Protein AF-T2M494-F1 (afdb_monomer)

pLDDT: mean 79.61, std 21.04, range [31.31, 98.69]

InterPro domains:
  IPR012942 SRR1-like domain [PF07985] (80-210)
  IPR040044 SRR1-like protein [PTHR28626] (17-210)

Structure (mmCIF, N/CA/C/O backbone):
data_AF-T2M494-F1
#
_entry.id   AF-T2M494-F1
#
loop_
_atom_site.group_PDB
_atom_site.id
_atom_site.type_symbol
_atom_site.label_atom_id
_atom_site.label_alt_id
_atom_site.label_comp_id
_atom_site.label_asym_id
_atom_site.label_entity_id
_atom_site.label_seq_id
_atom_site.pdbx_PDB_ins_code
_atom_site.Cartn_x
_atom_site.Cartn_y
_atom_site.Cartn_z
_atom_site.occupancy
_atom_site.B_iso_or_equiv
_atom_site.auth_seq_id
_atom_site.auth_comp_id
_atom_site.auth_asym_id
_atom_site.auth_atom_id
_atom_site.pdbx_PDB_model_num
ATOM 1 N N . MET A 1 1 ? -36.729 -24.192 9.687 1.00 39.56 1 MET A N 1
ATOM 2 C CA . MET A 1 1 ? -35.848 -25.247 9.141 1.00 39.56 1 MET A CA 1
ATOM 3 C C . MET A 1 1 ? -35.178 -24.612 7.960 1.00 39.56 1 MET A C 1
ATOM 5 O O . MET A 1 1 ? -35.771 -24.460 6.900 1.00 39.56 1 MET A O 1
ATOM 9 N N . ASP A 1 2 ? -34.019 -24.063 8.254 1.00 43.56 2 ASP A N 1
ATOM 10 C CA . ASP A 1 2 ? -33.481 -22.917 7.551 1.00 43.56 2 ASP A CA 1
ATOM 11 C C . ASP A 1 2 ? -32.645 -23.512 6.427 1.00 43.56 2 ASP A C 1
ATOM 13 O O . ASP A 1 2 ? -31.789 -24.350 6.701 1.00 43.56 2 ASP A O 1
ATOM 17 N N . GLY A 1 3 ? -32.983 -23.184 5.177 1.00 48.97 3 GLY A N 1
ATOM 18 C CA . GLY A 1 3 ? -32.559 -23.866 3.943 1.00 48.97 3 GLY A CA 1
ATOM 19 C C . GLY A 1 3 ? -31.059 -23.834 3.620 1.00 48.97 3 GLY A C 1
ATOM 20 O O . GLY A 1 3 ? -30.672 -23.884 2.457 1.00 48.97 3 GLY A O 1
ATOM 21 N N . PHE A 1 4 ? -30.201 -23.753 4.629 1.00 39.56 4 PHE A N 1
ATOM 22 C CA . PHE A 1 4 ? -28.763 -23.864 4.516 1.00 39.56 4 PHE A CA 1
ATOM 23 C C . PHE A 1 4 ? -28.363 -25.320 4.288 1.00 39.56 4 PHE A C 1
ATOM 25 O O . PHE A 1 4 ? -28.535 -26.194 5.140 1.00 39.56 4 PHE A O 1
ATOM 32 N N . THR A 1 5 ? -27.777 -25.572 3.121 1.00 50.59 5 THR A N 1
ATOM 33 C CA . THR A 1 5 ? -27.158 -26.858 2.803 1.00 50.59 5 THR A CA 1
ATOM 34 C C . THR A 1 5 ? -25.702 -26.837 3.254 1.00 50.59 5 THR A C 1
ATOM 36 O O . THR A 1 5 ? -24.908 -26.011 2.808 1.00 50.59 5 THR A O 1
ATOM 39 N N . LEU A 1 6 ? -25.333 -27.764 4.136 1.00 44.03 6 LEU A N 1
ATOM 40 C CA . LEU A 1 6 ? -23.960 -27.923 4.606 1.00 44.03 6 LEU A CA 1
ATOM 41 C C . LEU A 1 6 ? -23.099 -28.499 3.468 1.00 44.03 6 LEU A C 1
ATOM 43 O O . LEU A 1 6 ? -23.220 -29.674 3.110 1.00 44.03 6 LEU A O 1
ATOM 47 N N . VAL A 1 7 ? -22.244 -27.673 2.863 1.00 43.03 7 VAL A N 1
ATOM 48 C CA . VAL A 1 7 ? -21.413 -28.095 1.728 1.00 43.03 7 VAL A CA 1
ATOM 49 C C . VAL A 1 7 ? -20.257 -28.960 2.239 1.00 43.03 7 VAL A C 1
ATOM 51 O O . VAL A 1 7 ? -19.349 -28.483 2.919 1.00 43.03 7 VAL A O 1
ATOM 54 N N . LYS A 1 8 ? -20.276 -30.262 1.922 1.00 36.75 8 LYS A N 1
ATOM 55 C CA . LYS A 1 8 ? -19.171 -31.179 2.237 1.00 36.75 8 LYS A CA 1
ATOM 56 C C . LYS A 1 8 ? -17.920 -30.767 1.459 1.00 36.75 8 LYS A C 1
ATOM 58 O O . LYS A 1 8 ? -17.871 -30.879 0.235 1.00 36.75 8 LYS A O 1
ATOM 63 N N . TYR A 1 9 ? -16.888 -30.341 2.183 1.00 44.31 9 TYR A N 1
ATOM 64 C CA . TYR A 1 9 ? -15.578 -30.028 1.623 1.00 44.31 9 TYR A CA 1
ATOM 65 C C . TYR A 1 9 ? -14.957 -31.287 0.999 1.00 44.31 9 TYR A C 1
ATOM 67 O O . TYR A 1 9 ? -14.559 -32.220 1.702 1.00 44.31 9 TYR A O 1
ATOM 75 N N . LYS A 1 10 ? -14.845 -31.334 -0.332 1.00 38.03 10 LYS A N 1
ATOM 76 C CA . LYS A 1 10 ? -13.972 -32.307 -0.998 1.00 38.03 10 LYS A CA 1
ATOM 77 C C . LYS A 1 10 ? -12.529 -31.887 -0.723 1.00 38.03 10 LYS A C 1
ATOM 79 O O . LYS A 1 10 ? -12.058 -30.902 -1.284 1.00 38.03 10 LYS A O 1
ATOM 84 N N . LYS A 1 11 ? -11.816 -32.647 0.118 1.00 38.78 11 LYS A N 1
ATOM 85 C CA . LYS A 1 11 ? -10.350 -32.573 0.231 1.00 38.78 11 LYS A CA 1
ATOM 86 C C . LYS A 1 11 ? -9.751 -32.850 -1.150 1.00 38.78 11 LYS A C 1
ATOM 88 O O . LYS A 1 11 ? -9.554 -34.000 -1.532 1.00 38.78 11 LYS A O 1
ATOM 93 N N . HIS A 1 12 ? -9.444 -31.800 -1.902 1.00 41.09 12 HIS A N 1
ATOM 94 C CA . HIS A 1 12 ? -8.532 -31.914 -3.027 1.00 41.09 12 HIS A CA 1
ATOM 95 C C . HIS A 1 12 ? -7.112 -32.017 -2.469 1.00 41.09 12 HIS A C 1
ATOM 97 O O . HIS A 1 12 ? -6.405 -31.029 -2.297 1.00 41.09 12 HIS A O 1
ATOM 103 N N . SER A 1 13 ? -6.689 -33.247 -2.179 1.00 46.72 13 SER A N 1
ATOM 104 C CA . SER A 1 13 ? -5.285 -33.585 -1.970 1.00 46.72 13 SER A CA 1
ATOM 105 C C . SER A 1 13 ? -4.547 -33.528 -3.308 1.00 46.72 13 SER A C 1
ATOM 107 O O . SER A 1 13 ? -4.299 -34.547 -3.947 1.00 46.72 13 SER A O 1
ATOM 109 N N . LYS A 1 14 ? -4.207 -32.320 -3.745 1.00 38.88 14 LYS A N 1
ATOM 110 C CA . LYS A 1 14 ? -3.009 -32.068 -4.543 1.00 38.88 14 LYS A CA 1
ATOM 111 C C . LYS A 1 14 ? -2.463 -30.737 -4.055 1.00 38.88 14 LYS A C 1
ATOM 113 O O . LYS A 1 14 ? -2.965 -29.693 -4.462 1.00 38.88 14 LYS A O 1
ATOM 118 N N . LEU A 1 15 ? -1.446 -30.776 -3.186 1.00 39.31 15 LEU A N 1
ATOM 119 C CA . LEU A 1 15 ? -0.514 -29.657 -3.103 1.00 39.31 15 LEU A CA 1
ATOM 120 C C . LEU A 1 15 ? -0.049 -29.423 -4.540 1.00 39.31 15 LEU A C 1
ATOM 122 O O . LEU A 1 15 ? 0.711 -30.223 -5.090 1.00 39.31 15 LEU A O 1
ATOM 126 N N . LYS A 1 16 ? -0.548 -28.363 -5.179 1.00 36.28 16 LYS A N 1
ATOM 127 C CA . LYS A 1 16 ? 0.159 -27.792 -6.314 1.00 36.28 16 LYS A CA 1
ATOM 128 C C . LYS A 1 16 ? 1.473 -27.321 -5.723 1.00 36.28 16 LYS A C 1
ATOM 130 O O . LYS A 1 16 ? 1.516 -26.313 -5.027 1.00 36.28 16 LYS A O 1
ATOM 135 N N . ARG A 1 17 ? 2.506 -28.135 -5.933 1.00 36.47 17 ARG A N 1
ATOM 136 C CA . ARG A 1 17 ? 3.904 -27.754 -5.788 1.00 36.47 17 ARG A CA 1
ATOM 137 C C . ARG A 1 17 ? 4.006 -26.372 -6.429 1.00 36.47 17 ARG A C 1
ATOM 139 O O . ARG A 1 17 ? 3.762 -26.244 -7.627 1.00 36.47 17 ARG A O 1
ATOM 146 N N . TYR A 1 18 ? 4.221 -25.349 -5.607 1.00 36.22 18 TYR A N 1
ATOM 147 C CA . TYR A 1 18 ? 4.572 -24.024 -6.088 1.00 36.22 18 TYR A CA 1
ATOM 148 C C . TYR A 1 18 ? 5.756 -24.245 -7.026 1.00 36.22 18 TYR A C 1
ATOM 150 O O . TYR A 1 18 ? 6.754 -24.840 -6.606 1.00 36.22 18 TYR A O 1
ATOM 158 N N . ASN A 1 19 ? 5.588 -23.926 -8.311 1.00 31.31 19 ASN A N 1
ATOM 159 C CA . ASN A 1 19 ? 6.650 -24.132 -9.282 1.00 31.31 19 ASN A CA 1
ATOM 160 C C . ASN A 1 19 ? 7.797 -23.216 -8.869 1.00 31.31 19 ASN A C 1
ATOM 162 O O . ASN A 1 19 ? 7.745 -22.001 -9.027 1.00 31.31 19 ASN A O 1
ATOM 166 N N . LYS A 1 20 ? 8.817 -23.840 -8.286 1.00 36.94 20 LYS A N 1
ATOM 167 C CA . LYS A 1 20 ? 10.105 -23.270 -7.906 1.00 36.94 20 LYS A CA 1
ATOM 168 C C . LYS A 1 20 ? 10.976 -23.115 -9.161 1.00 36.94 20 LYS A C 1
ATOM 170 O O . LYS A 1 20 ? 12.125 -23.528 -9.173 1.00 36.94 20 LYS A O 1
ATOM 175 N N . GLU A 1 21 ? 10.387 -22.579 -10.223 1.00 32.50 21 GLU A N 1
ATOM 176 C CA . GLU A 1 21 ? 11.108 -21.906 -11.298 1.00 32.50 21 GLU A CA 1
ATOM 177 C C . GLU A 1 21 ? 11.065 -20.427 -10.895 1.00 32.50 21 GLU A C 1
ATOM 179 O O . GLU A 1 21 ? 10.176 -19.675 -11.266 1.00 32.50 21 GLU A O 1
ATOM 184 N N . ALA A 1 22 ? 11.792 -20.043 -9.845 1.00 36.62 22 ALA A N 1
ATOM 185 C CA . ALA A 1 22 ? 13.156 -19.563 -10.022 1.00 36.62 22 ALA A CA 1
ATOM 186 C C . ALA A 1 22 ? 13.224 -18.559 -11.184 1.00 36.62 22 ALA A C 1
ATOM 188 O O . ALA A 1 22 ? 13.948 -18.758 -12.154 1.00 36.62 22 ALA A O 1
ATOM 189 N N . HIS A 1 23 ? 12.485 -17.451 -11.064 1.00 40.09 23 HIS A N 1
ATOM 190 C CA . HIS A 1 23 ? 13.018 -16.202 -11.582 1.00 40.09 23 HIS A CA 1
ATOM 191 C C . HIS A 1 23 ? 14.306 -15.927 -10.812 1.00 40.09 23 HIS A C 1
ATOM 193 O O . HIS A 1 23 ? 14.308 -15.492 -9.662 1.00 40.09 23 HIS A O 1
ATOM 199 N N . SER A 1 24 ? 15.407 -16.296 -11.454 1.00 35.53 24 SER A N 1
ATOM 200 C CA . SER A 1 24 ? 16.756 -15.881 -11.130 1.00 35.53 24 SER A CA 1
ATOM 201 C C . SER A 1 24 ? 16.832 -14.354 -11.205 1.00 35.53 24 SER A C 1
ATOM 203 O O . SER A 1 24 ? 17.224 -13.795 -12.223 1.00 35.53 24 SER A O 1
ATOM 205 N N . TYR A 1 25 ? 16.437 -13.682 -10.128 1.00 43.12 25 TYR A N 1
ATOM 206 C CA . TYR A 1 25 ? 16.927 -12.342 -9.795 1.00 43.12 25 TYR A CA 1
ATOM 207 C C . TYR A 1 25 ? 18.091 -12.419 -8.798 1.00 43.12 25 TYR A C 1
ATOM 209 O O . TYR A 1 25 ? 18.461 -11.428 -8.182 1.00 43.12 25 TYR A O 1
ATOM 217 N N . ALA A 1 26 ? 18.703 -13.597 -8.644 1.00 41.09 26 ALA A N 1
ATOM 218 C CA . ALA A 1 26 ? 20.012 -13.689 -8.023 1.00 41.09 26 ALA A CA 1
ATOM 219 C C . ALA A 1 26 ? 21.055 -13.171 -9.025 1.00 41.09 26 ALA A C 1
ATOM 221 O O . ALA A 1 26 ? 21.187 -13.734 -10.113 1.00 41.09 26 ALA A O 1
ATOM 222 N N . ASN A 1 27 ? 21.778 -12.128 -8.604 1.00 40.22 27 ASN A N 1
ATOM 223 C CA . ASN A 1 27 ? 22.987 -11.535 -9.200 1.00 40.22 27 ASN A CA 1
ATOM 224 C C . ASN A 1 27 ? 22.822 -10.235 -10.008 1.00 40.22 27 ASN A C 1
ATOM 226 O O . ASN A 1 27 ? 23.486 -10.061 -11.022 1.00 40.22 27 ASN A O 1
ATOM 230 N N . ASN A 1 28 ? 22.015 -9.286 -9.523 1.00 45.12 28 ASN A N 1
ATOM 231 C CA . ASN A 1 28 ? 22.231 -7.856 -9.817 1.00 45.12 28 ASN A CA 1
ATOM 232 C C . ASN A 1 28 ? 22.201 -6.963 -8.561 1.00 45.12 28 ASN A C 1
ATOM 234 O O . ASN A 1 28 ? 22.227 -5.740 -8.680 1.00 45.12 28 ASN A O 1
ATOM 238 N N . ASP A 1 29 ? 22.177 -7.549 -7.358 1.00 51.66 29 ASP A N 1
ATOM 239 C CA . ASP A 1 29 ? 22.123 -6.781 -6.104 1.00 51.66 29 ASP A CA 1
ATOM 240 C C . ASP A 1 29 ? 23.368 -5.898 -5.901 1.00 51.66 29 ASP A C 1
ATOM 242 O O . ASP A 1 29 ? 23.286 -4.867 -5.239 1.00 51.66 29 ASP A O 1
ATOM 246 N N . ASP A 1 30 ? 24.509 -6.232 -6.512 1.00 53.81 30 ASP A N 1
ATOM 247 C CA . ASP A 1 30 ? 25.760 -5.469 -6.383 1.00 53.81 30 ASP A CA 1
ATOM 248 C C . ASP A 1 30 ? 25.852 -4.222 -7.279 1.00 53.81 30 ASP A C 1
ATOM 250 O O . ASP A 1 30 ? 26.754 -3.412 -7.086 1.00 53.81 30 ASP A O 1
ATOM 254 N N . LEU A 1 31 ? 24.919 -4.022 -8.219 1.00 58.62 31 LEU A N 1
ATOM 255 C CA . LEU A 1 31 ? 24.919 -2.863 -9.129 1.00 58.62 31 LEU A CA 1
ATOM 256 C C . LEU A 1 31 ? 23.847 -1.815 -8.805 1.00 58.62 31 LEU A C 1
ATOM 258 O O . LEU A 1 31 ? 23.825 -0.752 -9.425 1.00 58.62 31 LEU A O 1
ATOM 262 N N . VAL A 1 32 ? 22.949 -2.096 -7.857 1.00 65.81 32 VAL A N 1
ATOM 263 C CA . VAL A 1 32 ? 21.942 -1.123 -7.428 1.00 65.81 32 VAL A CA 1
ATOM 264 C C . VAL A 1 32 ? 22.593 -0.132 -6.472 1.00 65.81 32 VAL A C 1
ATOM 266 O O . VAL A 1 32 ? 22.854 -0.442 -5.308 1.00 65.81 32 VAL A O 1
ATOM 269 N N . ASP A 1 33 ? 22.838 1.070 -6.982 1.00 86.19 33 ASP A N 1
ATOM 270 C CA . ASP A 1 33 ? 23.202 2.225 -6.174 1.00 86.19 33 ASP A CA 1
ATOM 271 C C . ASP A 1 33 ? 21.972 2.672 -5.367 1.00 86.19 33 ASP A C 1
ATOM 273 O O . ASP A 1 33 ? 20.991 3.204 -5.904 1.00 86.19 33 ASP A O 1
ATOM 277 N N . ILE A 1 34 ? 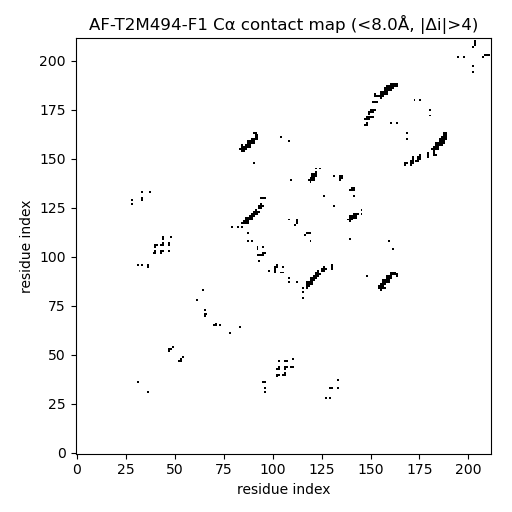21.997 2.370 -4.067 1.00 88.12 34 ILE A N 1
ATOM 278 C CA . ILE A 1 34 ? 20.867 2.621 -3.173 1.00 88.12 34 ILE A CA 1
ATOM 279 C C . ILE A 1 34 ? 20.681 4.115 -2.906 1.00 88.12 34 ILE A C 1
ATOM 281 O O . ILE A 1 34 ? 19.544 4.545 -2.718 1.00 88.12 34 ILE A O 1
ATOM 285 N N . ASP A 1 35 ? 21.753 4.908 -2.975 1.00 91.38 35 ASP A N 1
ATOM 286 C CA . ASP A 1 35 ? 21.691 6.359 -2.815 1.00 91.38 35 ASP A CA 1
ATOM 287 C C . ASP A 1 35 ? 20.995 6.991 -4.022 1.00 91.38 35 ASP A C 1
ATOM 289 O O . ASP A 1 35 ? 20.114 7.841 -3.867 1.00 91.38 35 ASP A O 1
ATOM 293 N N . VAL A 1 36 ? 21.291 6.503 -5.231 1.00 94.19 36 VAL A N 1
ATOM 294 C CA . VAL A 1 36 ? 20.553 6.893 -6.443 1.00 94.19 36 VAL A CA 1
ATOM 295 C C . VAL A 1 36 ? 19.083 6.482 -6.343 1.00 94.19 36 VAL A C 1
ATOM 297 O O . VAL A 1 36 ? 18.201 7.283 -6.659 1.00 94.19 36 VAL A O 1
ATOM 300 N N . CYS A 1 37 ? 18.790 5.261 -5.882 1.00 95.00 37 CYS A N 1
ATOM 301 C CA . CYS A 1 37 ? 17.412 4.796 -5.687 1.00 95.00 37 CYS A CA 1
ATOM 302 C C . CYS A 1 37 ? 16.648 5.695 -4.699 1.00 95.00 37 CYS A C 1
ATOM 304 O O . CYS A 1 37 ? 15.535 6.145 -4.989 1.00 95.00 37 CYS A O 1
ATOM 306 N N . LYS A 1 38 ? 17.277 6.021 -3.565 1.00 97.19 38 LYS A N 1
ATOM 307 C CA . LYS A 1 38 ? 16.746 6.922 -2.541 1.00 97.19 38 LYS A CA 1
ATOM 308 C C . LYS A 1 38 ? 16.474 8.313 -3.098 1.00 97.19 38 LYS A C 1
ATOM 310 O O . LYS A 1 38 ? 15.376 8.834 -2.905 1.00 97.19 38 LYS A O 1
ATOM 315 N N . GLN A 1 39 ? 17.422 8.890 -3.836 1.00 97.62 39 GLN A N 1
ATOM 316 C CA . GLN A 1 39 ? 17.232 10.199 -4.458 1.00 97.62 39 GLN A CA 1
ATOM 317 C C . GLN A 1 39 ? 16.051 10.183 -5.435 1.00 97.62 39 GLN A C 1
ATOM 319 O O . GLN A 1 39 ? 15.190 11.053 -5.371 1.00 97.62 39 GLN A O 1
ATOM 324 N N . GLN A 1 40 ? 15.925 9.144 -6.263 1.00 97.62 40 GLN A N 1
ATOM 325 C CA . GLN A 1 40 ? 14.794 9.015 -7.186 1.00 97.62 40 GLN A CA 1
ATOM 326 C C . GLN A 1 40 ? 13.441 8.885 -6.469 1.00 97.62 40 GLN A C 1
ATOM 328 O O . GLN A 1 40 ? 12.434 9.377 -6.979 1.00 97.62 40 GLN A O 1
ATOM 333 N N . ILE A 1 41 ? 13.386 8.224 -5.307 1.00 98.25 41 ILE A N 1
ATOM 334 C CA . ILE A 1 41 ? 12.177 8.167 -4.464 1.00 98.25 41 ILE A CA 1
ATOM 335 C C . ILE A 1 41 ? 11.824 9.562 -3.936 1.00 98.25 41 ILE A C 1
ATOM 337 O O . ILE A 1 41 ? 10.649 9.941 -3.948 1.00 98.25 41 ILE A O 1
ATOM 341 N N . ILE A 1 42 ? 12.823 10.330 -3.494 1.00 97.81 42 ILE A N 1
ATOM 342 C CA . ILE A 1 42 ? 12.638 11.710 -3.026 1.00 97.81 42 ILE A CA 1
ATOM 343 C C . ILE A 1 42 ? 12.126 12.590 -4.169 1.00 97.81 42 ILE A C 1
ATOM 345 O O . ILE A 1 42 ? 11.140 13.301 -3.988 1.00 97.81 42 ILE A O 1
ATOM 349 N N . ASP A 1 43 ? 12.706 12.483 -5.362 1.00 97.75 43 ASP A N 1
ATOM 350 C CA . ASP A 1 43 ? 12.270 13.247 -6.533 1.00 97.75 43 ASP A CA 1
ATOM 351 C C . ASP A 1 43 ? 10.813 12.917 -6.901 1.00 97.75 43 ASP A C 1
ATOM 353 O O . ASP A 1 43 ? 9.989 13.815 -7.083 1.00 97.75 43 ASP A O 1
ATOM 357 N N . CYS A 1 44 ? 10.454 11.625 -6.919 1.00 98.00 44 CYS A N 1
ATOM 358 C CA . CYS A 1 44 ? 9.074 11.180 -7.146 1.00 98.00 44 CYS A CA 1
ATOM 359 C C . CYS A 1 44 ? 8.112 11.729 -6.082 1.00 98.00 44 CYS A C 1
ATOM 361 O O . CYS A 1 44 ? 6.961 12.040 -6.384 1.00 98.00 44 CYS A O 1
ATOM 363 N N . LYS A 1 45 ? 8.573 11.852 -4.833 1.00 97.81 45 LYS A N 1
ATOM 364 C CA . LYS A 1 45 ? 7.796 12.403 -3.720 1.00 97.81 45 LYS A CA 1
ATOM 365 C C . LYS A 1 45 ? 7.538 13.897 -3.892 1.00 97.81 45 LYS A C 1
ATOM 367 O O . LYS A 1 45 ? 6.402 14.317 -3.694 1.00 97.81 45 LYS A O 1
ATOM 372 N N . VAL A 1 46 ? 8.551 14.666 -4.288 1.00 97.31 46 VAL A N 1
ATOM 373 C CA . VAL A 1 46 ? 8.421 16.105 -4.579 1.00 97.31 46 VAL A CA 1
ATOM 374 C C . VAL A 1 46 ? 7.465 16.338 -5.750 1.00 97.31 46 VAL A C 1
ATOM 376 O O . VAL A 1 46 ? 6.578 17.182 -5.679 1.00 97.31 46 VAL A O 1
ATOM 379 N N . GLU A 1 47 ? 7.577 15.546 -6.816 1.00 96.69 47 GLU A N 1
ATOM 380 C CA . GLU A 1 47 ? 6.656 15.652 -7.951 1.00 96.69 47 GLU A CA 1
ATOM 381 C C . GLU A 1 47 ? 5.203 1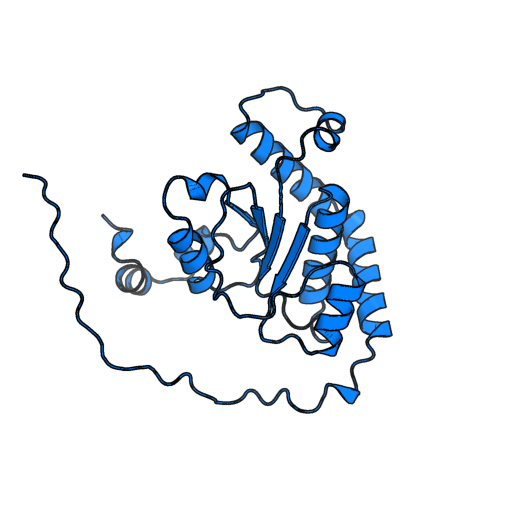5.343 -7.542 1.00 96.69 47 GLU A C 1
ATOM 383 O O . GLU A 1 47 ? 4.265 16.041 -7.937 1.00 96.69 47 GLU A O 1
ATOM 388 N N . LEU A 1 48 ? 4.997 14.316 -6.708 1.00 96.00 48 LEU A N 1
ATOM 389 C CA . LEU A 1 48 ? 3.665 13.951 -6.225 1.00 96.00 48 LEU A CA 1
ATOM 390 C C . LEU A 1 48 ? 3.087 14.951 -5.225 1.00 96.00 48 LEU A C 1
ATOM 392 O O . LEU A 1 48 ? 1.863 15.120 -5.222 1.00 96.00 48 LEU A O 1
ATOM 396 N N . SER A 1 49 ? 3.906 15.598 -4.389 1.00 93.31 49 SER A N 1
ATOM 397 C CA . SER A 1 49 ? 3.416 16.479 -3.320 1.00 93.31 49 SER A CA 1
ATOM 398 C C . SER A 1 49 ? 2.602 17.657 -3.845 1.00 93.31 49 SER A C 1
ATOM 400 O O . SER A 1 49 ? 1.605 18.032 -3.224 1.00 93.31 49 SER A O 1
ATOM 402 N N . ASP A 1 50 ? 2.963 18.175 -5.019 1.00 88.81 50 ASP A N 1
ATOM 403 C CA . ASP A 1 50 ? 2.270 19.304 -5.649 1.00 88.81 50 ASP A CA 1
ATOM 404 C C . ASP A 1 50 ? 1.166 18.879 -6.624 1.00 88.81 50 ASP A C 1
ATOM 406 O O . ASP A 1 50 ? 0.396 19.713 -7.118 1.00 88.81 50 ASP A O 1
ATOM 410 N N . SER A 1 51 ? 1.038 17.575 -6.875 1.00 94.06 51 SER A N 1
ATOM 411 C CA . SER A 1 51 ? 0.097 17.049 -7.854 1.00 94.06 51 SER A CA 1
ATOM 412 C C . SER A 1 51 ? -1.364 17.270 -7.442 1.00 94.06 51 SER A C 1
ATOM 414 O O . SER A 1 51 ? -1.765 17.113 -6.284 1.00 94.06 51 SER A O 1
ATOM 416 N N . LEU A 1 52 ? -2.208 17.569 -8.436 1.00 92.62 52 LEU A N 1
ATOM 417 C CA . LEU A 1 52 ? -3.661 17.595 -8.252 1.00 92.62 52 LEU A CA 1
ATOM 418 C C . LEU A 1 52 ? -4.187 16.226 -7.795 1.00 92.62 52 LEU A C 1
ATOM 420 O O . LEU A 1 52 ? -5.120 16.162 -7.000 1.00 92.62 52 LEU A O 1
ATOM 424 N N . PHE A 1 53 ? -3.548 15.149 -8.260 1.00 91.81 53 PHE A N 1
ATOM 425 C CA . PHE A 1 53 ? -3.865 13.781 -7.871 1.00 91.81 53 PHE A CA 1
ATOM 426 C C . PHE A 1 53 ? -3.800 13.589 -6.353 1.00 91.81 53 PHE A C 1
ATOM 428 O O . PHE A 1 53 ? -4.777 13.132 -5.765 1.00 91.81 53 PHE A O 1
ATOM 435 N N . LEU A 1 54 ? -2.696 13.977 -5.703 1.00 90.19 54 LEU A N 1
ATOM 436 C CA . LEU A 1 54 ? -2.559 13.818 -4.255 1.00 90.19 54 LEU A CA 1
ATOM 437 C C . LEU A 1 54 ? -3.610 14.639 -3.503 1.00 90.19 54 LEU A C 1
ATOM 439 O O . LEU A 1 54 ? -4.223 14.134 -2.565 1.00 90.19 54 LEU A O 1
ATOM 443 N N . LYS A 1 55 ? -3.849 15.884 -3.931 1.00 87.62 55 LYS A N 1
ATOM 444 C CA . LYS A 1 55 ? -4.863 16.762 -3.325 1.00 87.62 55 LYS A CA 1
ATOM 445 C C . LYS A 1 55 ? -6.256 16.133 -3.400 1.00 87.62 55 LYS A C 1
ATOM 447 O O . LYS A 1 55 ? -6.958 16.076 -2.395 1.00 87.62 55 LYS A O 1
ATOM 452 N N . GLN A 1 56 ? -6.628 15.603 -4.565 1.00 90.06 56 GLN A N 1
ATOM 453 C CA . GLN A 1 56 ? -7.905 14.919 -4.770 1.00 90.06 56 GLN A CA 1
ATOM 454 C C . GLN A 1 56 ? -8.005 13.618 -3.971 1.00 90.06 56 GLN A C 1
ATOM 456 O O . GLN A 1 56 ? -9.036 13.361 -3.356 1.00 90.06 56 GLN A O 1
ATOM 461 N N . LEU A 1 57 ? -6.944 12.807 -3.951 1.00 89.19 57 LEU A N 1
ATOM 462 C CA . LEU A 1 57 ? -6.917 11.551 -3.206 1.00 89.19 57 LEU A CA 1
ATOM 463 C C . LEU A 1 57 ? -7.095 11.792 -1.706 1.00 89.19 57 LEU A C 1
ATOM 465 O O . LEU A 1 57 ? -7.911 11.128 -1.072 1.00 89.19 57 LEU A O 1
ATOM 469 N N . VAL A 1 58 ? -6.361 12.758 -1.150 1.00 84.88 58 VAL A N 1
ATOM 470 C CA . VAL A 1 58 ? -6.496 13.143 0.256 1.00 84.88 58 VAL A CA 1
ATOM 471 C C . VAL A 1 58 ? -7.914 13.644 0.514 1.00 84.88 58 VAL A C 1
ATOM 473 O O . VAL A 1 58 ? -8.574 13.101 1.389 1.00 84.88 58 VAL A O 1
ATOM 476 N N . ALA A 1 59 ? -8.443 14.571 -0.290 1.00 83.50 59 ALA A N 1
ATOM 477 C CA . ALA A 1 59 ? -9.814 15.063 -0.126 1.00 83.50 59 ALA A CA 1
ATOM 478 C C . ALA A 1 59 ? -10.870 13.937 -0.149 1.00 83.50 59 ALA A C 1
ATOM 480 O O . ALA A 1 59 ? -11.799 13.940 0.658 1.00 83.50 59 ALA A O 1
ATOM 481 N N . LEU A 1 60 ? -10.710 12.940 -1.025 1.00 85.81 60 LEU A N 1
ATOM 482 C CA . LEU A 1 60 ? -11.590 11.769 -1.079 1.00 85.81 60 LEU A CA 1
ATOM 483 C C . LEU A 1 60 ? -11.477 10.892 0.172 1.00 85.81 60 LEU A C 1
ATOM 485 O O . LEU A 1 60 ? -12.502 10.458 0.698 1.00 85.81 60 LEU A O 1
ATOM 489 N N . LEU A 1 61 ? -10.260 10.649 0.669 1.00 82.31 61 LEU A N 1
ATOM 490 C CA . LEU A 1 61 ? -10.052 9.908 1.915 1.00 82.31 61 LEU A CA 1
ATOM 491 C C . LEU A 1 61 ? -10.716 10.624 3.094 1.00 82.31 61 LEU A C 1
ATOM 493 O O . LEU A 1 61 ? -11.449 9.994 3.857 1.00 82.31 61 LEU A O 1
ATOM 497 N N . LEU A 1 62 ? -10.549 11.943 3.182 1.00 73.88 62 LEU A N 1
ATOM 498 C CA . LEU A 1 62 ? -11.168 12.785 4.207 1.00 73.88 62 LEU A CA 1
ATOM 499 C C . LEU A 1 62 ? -12.697 12.724 4.154 1.00 73.88 62 LEU A C 1
ATOM 501 O O . LEU A 1 62 ? -13.356 12.502 5.169 1.00 73.88 62 LEU A O 1
ATOM 505 N N . HIS A 1 63 ? -13.268 12.849 2.958 1.00 77.62 63 HIS A N 1
ATOM 506 C CA . HIS A 1 63 ? -14.708 12.743 2.763 1.00 77.62 63 HIS A CA 1
ATOM 507 C C . HIS A 1 63 ? -15.241 11.344 3.115 1.00 77.62 63 HIS A C 1
ATOM 509 O O . HIS A 1 63 ? -16.327 11.204 3.675 1.00 77.62 63 HIS A O 1
ATOM 515 N N . SER A 1 64 ? -14.483 10.287 2.809 1.00 76.19 64 SER A N 1
ATOM 516 C CA . SER A 1 64 ? -14.886 8.921 3.158 1.00 76.19 64 SER A CA 1
ATOM 517 C C . SER A 1 64 ? -14.943 8.712 4.674 1.00 76.19 64 SER A C 1
ATOM 519 O O . SER A 1 64 ? -15.908 8.131 5.166 1.00 76.19 64 SER A O 1
ATOM 521 N N . LEU A 1 65 ? -13.978 9.261 5.420 1.00 70.69 65 LEU A N 1
ATOM 522 C CA . LEU A 1 65 ? -13.974 9.234 6.882 1.00 70.69 65 LEU A CA 1
ATOM 523 C C . LEU A 1 65 ? -15.169 9.982 7.477 1.00 70.69 65 LEU A C 1
ATOM 525 O O . LEU A 1 65 ? -15.853 9.448 8.346 1.00 70.69 65 LEU A O 1
ATOM 529 N N . SER A 1 66 ? -15.473 11.186 6.985 1.00 68.75 66 SER A N 1
ATOM 530 C CA . SER A 1 66 ? -16.582 11.982 7.531 1.00 68.75 66 SER A CA 1
ATOM 531 C C . SER A 1 66 ? -17.942 11.299 7.347 1.00 68.75 66 SER A C 1
ATOM 533 O O . SER A 1 66 ? -18.795 11.349 8.239 1.00 68.75 66 SER A O 1
ATOM 535 N N . CYS A 1 67 ? -18.117 10.575 6.237 1.00 67.12 67 CYS A N 1
ATOM 536 C CA . CYS A 1 67 ? -19.298 9.753 5.983 1.00 67.12 67 CYS A CA 1
ATOM 537 C C . CYS A 1 67 ? -19.422 8.575 6.963 1.00 67.12 67 CYS A C 1
ATOM 539 O O . CYS A 1 67 ? -20.536 8.216 7.352 1.00 67.12 67 CYS A O 1
ATOM 541 N N . VAL A 1 68 ? -18.300 7.980 7.381 1.00 65.00 68 VAL A N 1
ATOM 542 C CA . VAL A 1 68 ? -18.275 6.875 8.353 1.00 65.00 68 VAL A CA 1
ATOM 543 C C . VAL A 1 68 ? -18.545 7.384 9.775 1.00 65.00 68 VAL A C 1
ATOM 545 O O . VAL A 1 68 ? -19.288 6.739 10.518 1.00 65.00 68 VAL A O 1
ATOM 548 N N . SER A 1 69 ? -18.043 8.570 10.129 1.00 59.44 69 SER A N 1
ATOM 549 C CA . SER A 1 69 ? -18.155 9.148 11.480 1.00 59.44 69 SER A CA 1
ATOM 550 C C . SER A 1 69 ? -19.476 9.904 11.748 1.00 59.44 69 SER A C 1
ATOM 552 O O . SER A 1 69 ? -19.686 10.402 12.851 1.00 59.44 69 SER A O 1
ATOM 554 N N . ARG A 1 70 ? -20.415 9.949 10.781 1.00 55.66 70 ARG A N 1
ATOM 555 C CA . ARG A 1 70 ? -21.764 10.575 10.870 1.00 55.66 70 ARG A CA 1
ATOM 556 C C . ARG A 1 70 ? -21.785 12.064 11.276 1.00 55.66 70 ARG A C 1
ATOM 558 O O . ARG A 1 70 ? -22.809 12.532 11.774 1.00 55.66 70 ARG A O 1
ATOM 565 N N . CYS A 1 71 ? -20.716 12.823 11.031 1.00 50.09 71 CYS A N 1
ATOM 566 C CA . CYS A 1 71 ? -20.668 14.267 11.300 1.00 50.09 71 CYS A CA 1
ATOM 567 C C . CYS A 1 71 ? -20.610 15.074 9.993 1.00 50.09 71 CYS A C 1
ATOM 569 O O . CYS A 1 71 ? -19.685 14.934 9.199 1.00 50.09 71 CYS A O 1
ATOM 571 N N . CYS A 1 72 ? -21.614 15.931 9.779 1.00 40.94 72 CYS A N 1
ATOM 572 C CA . CYS A 1 72 ? -21.873 16.650 8.524 1.00 40.94 72 CYS A CA 1
ATOM 573 C C . CYS A 1 72 ? -21.156 18.009 8.389 1.00 40.94 72 CYS A C 1
ATOM 575 O O . CYS A 1 72 ? -21.624 18.870 7.647 1.00 40.94 72 CYS A O 1
ATOM 577 N N . THR A 1 73 ? -20.052 18.244 9.092 1.00 48.19 73 THR A N 1
ATOM 578 C CA . THR A 1 73 ? -19.305 19.510 8.998 1.00 48.19 73 THR A CA 1
ATOM 579 C C . THR A 1 73 ? -17.815 19.208 8.976 1.00 48.19 73 THR A C 1
ATOM 581 O O . THR A 1 73 ? -17.309 18.620 9.928 1.00 48.19 73 THR A O 1
ATOM 584 N N . PHE A 1 74 ? -17.133 19.563 7.884 1.00 48.62 74 PHE A N 1
ATOM 585 C CA . PHE A 1 74 ? -15.711 19.282 7.686 1.00 48.62 74 PHE A CA 1
ATOM 586 C C . PHE A 1 74 ? -14.976 20.573 7.320 1.00 48.62 74 PHE A C 1
ATOM 588 O O . PHE A 1 74 ? -15.276 21.165 6.284 1.00 48.62 74 PHE A O 1
ATOM 595 N N . ASN A 1 75 ? -14.012 20.980 8.146 1.00 54.12 75 ASN A N 1
ATOM 596 C CA . ASN A 1 75 ? -12.974 21.943 7.780 1.00 54.12 75 ASN A CA 1
ATOM 597 C C . ASN A 1 75 ? -11.629 21.201 7.665 1.00 54.12 75 ASN A C 1
ATOM 599 O O . ASN A 1 75 ? -11.385 20.253 8.408 1.00 54.12 75 ASN A O 1
ATOM 603 N N . GLU A 1 76 ? -10.736 21.626 6.761 1.00 50.94 76 GLU A N 1
ATOM 604 C CA . GLU A 1 76 ? -9.405 21.003 6.581 1.00 50.94 76 GLU A CA 1
ATOM 605 C C . GLU A 1 76 ? -8.568 20.976 7.878 1.00 50.94 76 GLU A C 1
ATOM 607 O O . GLU A 1 76 ? -7.769 20.062 8.076 1.00 50.94 76 GLU A O 1
ATOM 612 N N . GLU A 1 77 ? -8.789 21.924 8.796 1.00 53.34 77 GLU A N 1
ATOM 613 C CA . GLU A 1 77 ? -8.121 21.983 10.105 1.00 53.34 77 GLU A CA 1
ATOM 614 C C . GLU A 1 77 ? -8.596 20.903 11.100 1.00 53.34 77 GLU A C 1
ATOM 616 O O . GLU A 1 77 ? -7.840 20.524 11.998 1.00 53.34 77 GLU A O 1
ATOM 621 N N . ASP A 1 78 ? -9.808 20.356 10.940 1.00 49.31 78 ASP A N 1
ATOM 622 C CA . ASP A 1 78 ? -10.356 19.325 11.839 1.00 49.31 78 ASP A CA 1
ATOM 623 C C . ASP A 1 78 ? -9.694 17.951 11.627 1.00 49.31 78 ASP A C 1
ATOM 625 O O . ASP A 1 78 ? -9.700 17.099 12.521 1.00 49.31 78 ASP A O 1
ATOM 629 N N . PHE A 1 79 ? -9.061 17.743 10.467 1.00 49.88 79 PHE A N 1
ATOM 630 C CA . PHE A 1 79 ? -8.371 16.503 10.120 1.00 49.88 79 PHE A CA 1
ATOM 631 C C . PHE A 1 79 ? -7.178 16.201 11.042 1.00 49.88 79 PHE A C 1
ATOM 633 O O . PHE A 1 79 ? -6.988 15.058 11.454 1.00 49.88 79 PHE A O 1
ATOM 640 N N . VAL A 1 80 ? -6.416 17.224 11.444 1.00 51.66 80 VAL A N 1
ATOM 641 C CA . VAL A 1 80 ? -5.241 17.049 12.320 1.00 51.66 80 VAL A CA 1
ATOM 642 C C . VAL A 1 80 ? -5.646 16.562 13.723 1.00 51.66 80 VAL A C 1
ATOM 644 O O . VAL A 1 80 ? -4.833 15.980 14.439 1.00 51.66 80 VAL A O 1
ATOM 647 N N . LYS A 1 81 ? -6.912 16.756 14.126 1.00 47.75 81 LYS A N 1
ATOM 648 C CA . LYS A 1 81 ? -7.410 16.392 15.463 1.00 47.75 81 LYS A CA 1
ATOM 649 C C . LYS A 1 81 ? -8.159 15.059 15.527 1.00 47.75 81 LYS A C 1
ATOM 651 O O . LYS A 1 81 ? -8.180 14.465 16.601 1.00 47.75 81 LYS A O 1
ATOM 656 N N . ASN A 1 82 ? -8.719 14.563 14.422 1.00 51.00 82 ASN A N 1
ATOM 657 C CA . ASN A 1 82 ? -9.418 13.270 14.363 1.00 51.00 82 ASN A CA 1
ATOM 658 C C . ASN A 1 82 ? -8.620 12.249 13.539 1.00 51.00 82 ASN A C 1
ATOM 660 O O . ASN A 1 82 ? -8.943 11.945 12.389 1.00 51.00 82 ASN A O 1
ATOM 664 N N . LYS A 1 83 ? -7.556 11.710 14.144 1.00 60.78 83 LYS A N 1
ATOM 665 C CA . LYS A 1 83 ? -6.787 10.593 13.581 1.00 60.78 83 LYS A CA 1
ATOM 666 C C . LYS A 1 83 ? -7.549 9.279 13.753 1.00 60.78 83 LYS A C 1
ATOM 668 O O . LYS A 1 83 ? -7.282 8.515 14.673 1.00 60.78 83 LYS A O 1
ATOM 673 N N . ASP A 1 84 ? -8.493 9.020 12.857 1.00 78.94 84 ASP A N 1
ATOM 674 C CA . ASP A 1 84 ? -9.257 7.765 12.859 1.00 78.94 84 ASP A CA 1
ATOM 675 C C . ASP A 1 84 ? -8.485 6.593 12.234 1.00 78.94 84 ASP A C 1
ATOM 677 O O . ASP A 1 84 ? -8.899 5.445 12.388 1.00 78.94 84 ASP A O 1
ATOM 681 N N . PHE A 1 85 ? -7.384 6.853 11.520 1.00 87.69 85 PHE A N 1
ATOM 682 C CA . PHE A 1 85 ? -6.537 5.810 10.945 1.00 87.69 85 PHE A CA 1
ATOM 683 C C . PHE A 1 85 ? -5.429 5.406 11.904 1.00 87.69 85 PHE A C 1
ATOM 685 O O . PHE A 1 85 ? -4.725 6.254 12.447 1.00 87.69 85 PHE A O 1
ATOM 692 N N . LYS A 1 86 ? -5.235 4.097 12.050 1.00 91.56 86 LYS A N 1
ATOM 693 C CA . LYS A 1 86 ? -4.125 3.545 12.826 1.00 91.56 86 LYS A CA 1
ATOM 694 C C . LYS A 1 86 ? -2.931 3.202 11.946 1.00 91.56 86 LYS A C 1
ATOM 696 O O . LYS A 1 86 ? -1.796 3.521 12.294 1.00 91.56 86 LYS A O 1
ATOM 701 N N . ASP A 1 87 ? -3.210 2.580 10.801 1.00 96.19 87 ASP A N 1
ATOM 702 C CA . ASP A 1 87 ? -2.193 1.945 9.969 1.00 96.19 87 ASP A CA 1
ATOM 703 C C . ASP A 1 87 ? -2.426 2.201 8.470 1.00 96.19 87 ASP A C 1
ATOM 705 O O . ASP A 1 87 ? -3.565 2.286 7.998 1.00 96.19 87 ASP A O 1
ATOM 709 N N . ILE A 1 88 ? -1.336 2.232 7.701 1.00 97.44 88 ILE A N 1
ATOM 710 C CA . ILE A 1 88 ? -1.329 2.022 6.249 1.00 97.44 88 ILE A CA 1
ATOM 711 C C . ILE A 1 88 ? -0.524 0.760 5.959 1.00 97.44 88 ILE A C 1
ATOM 713 O O . ILE A 1 88 ? 0.585 0.588 6.460 1.00 97.44 88 ILE A O 1
ATOM 717 N N . VAL A 1 89 ? -1.056 -0.114 5.115 1.00 98.38 89 VAL A N 1
ATOM 718 C CA . VAL A 1 89 ? -0.388 -1.339 4.682 1.00 98.38 89 VAL A CA 1
ATOM 719 C C . VAL A 1 89 ? -0.303 -1.343 3.165 1.00 98.38 89 VAL A C 1
ATOM 721 O O . VAL A 1 89 ? -1.323 -1.301 2.479 1.00 98.38 89 VAL A O 1
ATOM 724 N N . SER A 1 90 ? 0.914 -1.382 2.633 1.00 97.94 90 SER A N 1
ATOM 725 C CA . SER A 1 90 ? 1.175 -1.443 1.198 1.00 97.94 90 SER A CA 1
ATOM 726 C C . SER A 1 90 ? 1.603 -2.846 0.789 1.00 97.94 90 SER A C 1
ATOM 728 O O . SER A 1 90 ? 2.589 -3.374 1.305 1.00 97.94 90 SER A O 1
ATOM 730 N N . TYR A 1 91 ? 0.866 -3.448 -0.144 1.00 97.81 91 TYR A N 1
ATOM 731 C CA . TYR A 1 91 ? 1.190 -4.754 -0.711 1.00 97.81 91 TYR A CA 1
ATOM 732 C C . TYR A 1 91 ? 1.480 -4.639 -2.205 1.00 97.81 91 TYR A C 1
ATOM 734 O O . TYR A 1 91 ? 0.689 -4.066 -2.962 1.00 97.81 91 TYR A O 1
ATOM 742 N N . GLY A 1 92 ? 2.559 -5.285 -2.648 1.00 93.56 92 GLY A N 1
ATOM 743 C CA . GLY A 1 92 ? 2.805 -5.503 -4.074 1.00 93.56 92 GLY A CA 1
ATOM 744 C C . GLY A 1 92 ? 3.265 -4.247 -4.819 1.00 93.56 92 GLY A C 1
ATOM 745 O O . GLY A 1 92 ? 2.718 -3.934 -5.877 1.00 93.56 92 GLY A O 1
ATOM 746 N N . ILE A 1 93 ? 4.207 -3.495 -4.246 1.00 94.19 93 ILE A N 1
ATOM 747 C CA . ILE A 1 93 ? 4.700 -2.231 -4.810 1.00 94.19 93 ILE A CA 1
ATOM 748 C C . ILE A 1 93 ? 5.671 -2.425 -5.984 1.00 94.19 93 ILE A C 1
ATOM 750 O O . ILE A 1 93 ? 5.782 -1.563 -6.856 1.00 94.19 93 ILE A O 1
ATOM 754 N N . GLY A 1 94 ? 6.343 -3.573 -6.035 1.00 93.62 94 GLY A N 1
ATOM 755 C CA . GLY A 1 94 ? 7.411 -3.917 -6.959 1.00 93.62 94 GLY A CA 1
ATOM 756 C C . GLY A 1 94 ? 8.811 -3.517 -6.477 1.00 93.62 94 GLY A C 1
ATOM 757 O O . GLY A 1 94 ? 9.008 -3.068 -5.352 1.00 93.62 94 GLY A O 1
ATOM 758 N N . SER A 1 95 ? 9.803 -3.666 -7.359 1.00 94.25 95 SER A N 1
ATOM 759 C CA . SER A 1 95 ? 11.193 -3.288 -7.080 1.00 94.25 95 SER A CA 1
ATOM 760 C C . SER A 1 95 ? 11.362 -1.777 -7.214 1.00 94.25 95 SER A C 1
ATOM 762 O O . SER A 1 95 ? 11.169 -1.216 -8.298 1.00 94.25 95 SER A O 1
ATOM 764 N N . LEU A 1 96 ? 11.761 -1.129 -6.123 1.00 95.31 96 LEU A N 1
ATOM 765 C CA . LEU A 1 96 ? 12.065 0.299 -6.059 1.00 95.31 96 LEU A CA 1
ATOM 766 C C . LEU A 1 96 ? 13.254 0.666 -6.949 1.00 95.31 96 LEU A C 1
ATOM 768 O O . LEU A 1 96 ? 13.229 1.705 -7.610 1.00 95.31 96 LEU A O 1
ATOM 772 N N . ALA A 1 97 ? 14.257 -0.206 -7.032 1.00 93.06 97 ALA A N 1
ATOM 773 C CA . ALA A 1 97 ? 15.422 -0.006 -7.885 1.00 93.06 97 ALA A CA 1
ATOM 774 C C . ALA A 1 97 ? 15.037 0.012 -9.374 1.00 93.06 97 ALA A C 1
ATOM 776 O O . ALA A 1 97 ? 15.431 0.900 -10.133 1.00 93.06 97 ALA A O 1
ATOM 777 N N . ASN A 1 98 ? 14.200 -0.939 -9.790 1.00 91.56 98 ASN A N 1
ATOM 778 C CA . ASN A 1 98 ? 13.969 -1.219 -11.207 1.00 91.56 98 ASN A CA 1
ATOM 779 C C . ASN A 1 98 ? 12.683 -0.600 -11.776 1.00 91.56 98 ASN A C 1
ATOM 781 O O . ASN A 1 98 ? 12.506 -0.580 -12.993 1.00 91.56 98 ASN A O 1
ATOM 785 N N . SER A 1 99 ? 11.777 -0.089 -10.936 1.00 95.12 99 SER A N 1
ATOM 786 C CA . SER A 1 99 ? 10.471 0.412 -11.378 1.00 95.12 99 SER A CA 1
ATOM 787 C C . SER A 1 99 ? 10.203 1.842 -10.919 1.00 95.12 99 SER A C 1
ATOM 789 O O . SER A 1 99 ? 9.986 2.117 -9.740 1.00 95.12 99 SER A O 1
ATOM 791 N N . LYS A 1 100 ? 10.104 2.762 -11.888 1.00 95.69 100 LYS A N 1
ATOM 792 C CA . LYS A 1 100 ? 9.641 4.140 -11.644 1.00 95.69 100 LYS A CA 1
ATOM 793 C C . LYS A 1 100 ? 8.239 4.160 -11.026 1.00 95.69 100 LYS A C 1
ATOM 795 O O . LYS A 1 100 ? 7.967 4.971 -10.148 1.00 95.69 100 LYS A O 1
ATOM 800 N N . THR A 1 101 ? 7.369 3.236 -11.431 1.00 95.19 101 THR A N 1
ATOM 801 C CA . THR A 1 101 ? 6.031 3.107 -10.846 1.00 95.19 101 THR A CA 1
ATOM 802 C C . THR A 1 101 ? 6.093 2.685 -9.379 1.00 95.19 101 THR A C 1
ATOM 804 O O . THR A 1 101 ? 5.386 3.274 -8.566 1.00 95.19 101 THR A O 1
ATOM 807 N N . ALA A 1 102 ? 6.965 1.733 -9.022 1.00 96.12 102 ALA A N 1
ATOM 808 C CA . ALA A 1 102 ? 7.154 1.317 -7.629 1.00 96.12 102 ALA A CA 1
ATOM 809 C C . ALA A 1 102 ? 7.622 2.491 -6.761 1.00 96.12 102 ALA A C 1
ATOM 811 O O . ALA A 1 102 ? 7.088 2.711 -5.676 1.00 96.12 102 ALA A O 1
ATOM 812 N N . ARG A 1 103 ? 8.546 3.309 -7.284 1.00 97.50 103 ARG A N 1
ATOM 813 C CA . ARG A 1 103 ? 9.002 4.526 -6.601 1.00 97.50 103 ARG A CA 1
ATOM 814 C C . ARG A 1 103 ? 7.867 5.511 -6.357 1.00 97.50 103 ARG A C 1
ATOM 816 O O . ARG A 1 103 ? 7.706 5.921 -5.220 1.00 97.50 103 ARG A O 1
ATOM 823 N N . TYR A 1 104 ? 7.019 5.820 -7.342 1.00 97.00 104 TYR A N 1
ATOM 824 C CA . TYR A 1 104 ? 5.862 6.695 -7.093 1.00 97.00 104 TYR A CA 1
ATOM 825 C C . TYR A 1 104 ? 4.865 6.119 -6.090 1.00 97.00 104 TYR A C 1
ATOM 827 O O . TYR A 1 104 ? 4.321 6.867 -5.281 1.00 97.00 104 TYR A O 1
ATOM 835 N N . GLN A 1 105 ? 4.606 4.810 -6.119 1.00 95.81 105 GLN A N 1
ATOM 836 C CA . GLN A 1 105 ? 3.728 4.192 -5.123 1.00 95.81 105 GLN A CA 1
ATOM 837 C C . GLN A 1 105 ? 4.317 4.294 -3.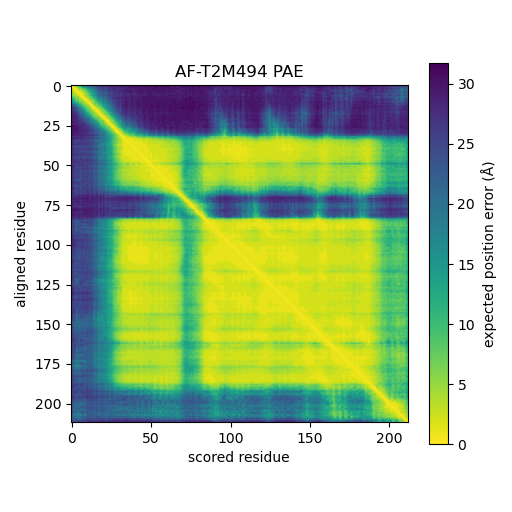720 1.00 95.81 105 GLN A C 1
ATOM 839 O O . GLN A 1 105 ? 3.588 4.550 -2.762 1.00 95.81 105 GLN A O 1
ATOM 844 N N . PHE A 1 106 ? 5.634 4.136 -3.597 1.00 98.12 106 PHE A N 1
ATOM 845 C CA . PHE A 1 106 ? 6.315 4.269 -2.320 1.00 98.12 106 PHE A CA 1
ATOM 846 C C . PHE A 1 106 ? 6.340 5.725 -1.852 1.00 98.12 106 PHE A C 1
ATOM 848 O O . PHE A 1 106 ? 6.010 6.012 -0.707 1.00 98.12 106 PHE A O 1
ATOM 855 N N . SER A 1 107 ? 6.609 6.667 -2.755 1.00 98.06 107 SER A N 1
ATOM 856 C CA . SER A 1 107 ? 6.513 8.101 -2.485 1.00 98.06 107 SER A CA 1
ATOM 857 C C . SER A 1 107 ? 5.106 8.507 -2.038 1.00 98.06 107 SER A C 1
ATOM 859 O O . SER A 1 107 ? 4.967 9.311 -1.119 1.00 98.06 107 SER A O 1
ATOM 861 N N . LEU A 1 108 ? 4.056 7.924 -2.627 1.00 96.75 108 LEU A N 1
ATOM 862 C CA . LEU A 1 108 ? 2.679 8.116 -2.173 1.00 96.75 108 LEU A CA 1
ATOM 863 C C . LEU A 1 108 ? 2.473 7.588 -0.746 1.00 96.75 108 LEU A C 1
ATOM 865 O O . LEU A 1 108 ? 1.873 8.288 0.067 1.00 96.75 108 LEU A O 1
ATOM 869 N N . LEU A 1 109 ? 2.982 6.392 -0.425 1.00 97.62 109 LEU A N 1
ATOM 870 C CA . LEU A 1 109 ? 2.939 5.852 0.939 1.00 97.62 109 LEU A CA 1
ATOM 871 C C . LEU A 1 109 ? 3.619 6.803 1.934 1.00 97.62 109 LEU A C 1
ATOM 873 O O . LEU A 1 109 ? 3.035 7.094 2.975 1.00 97.62 109 LEU A O 1
ATOM 877 N N . LEU A 1 110 ? 4.800 7.333 1.600 1.00 97.94 110 LEU A N 1
ATOM 878 C CA . LEU A 1 110 ? 5.516 8.301 2.439 1.00 97.94 110 LEU A CA 1
ATOM 879 C C . LEU A 1 110 ? 4.720 9.601 2.632 1.00 97.94 110 LEU A C 1
ATOM 881 O O . LEU A 1 110 ? 4.641 10.117 3.742 1.00 97.94 110 LEU A O 1
ATOM 885 N N . LEU A 1 111 ? 4.079 10.121 1.583 1.00 96.12 111 LEU A N 1
ATOM 886 C CA . LEU A 1 111 ? 3.250 11.330 1.683 1.00 96.12 111 LEU A CA 1
ATOM 887 C C . LEU A 1 111 ? 2.001 11.109 2.539 1.00 96.12 111 LEU A C 1
ATOM 889 O O . LEU A 1 111 ? 1.618 11.987 3.310 1.00 96.12 111 LEU A O 1
ATOM 893 N N . LEU A 1 112 ? 1.356 9.947 2.414 1.00 93.25 112 LEU A N 1
ATOM 894 C CA . LEU A 1 112 ? 0.213 9.596 3.256 1.00 93.25 112 LEU A CA 1
ATOM 895 C C . LEU A 1 112 ? 0.648 9.379 4.708 1.00 93.25 112 LEU A C 1
ATOM 8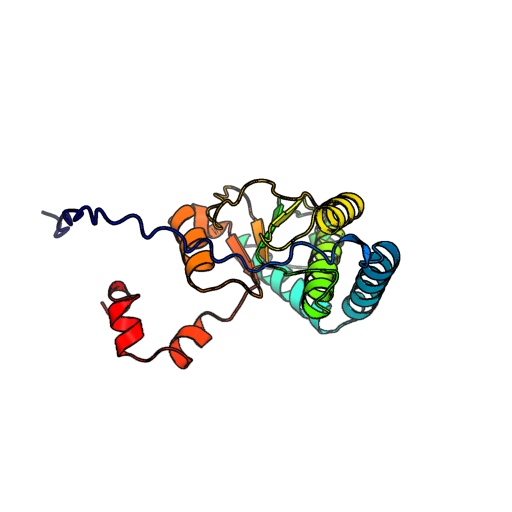97 O O . LEU A 1 112 ? -0.027 9.867 5.607 1.00 93.25 112 LEU A O 1
ATOM 901 N N . LYS A 1 113 ? 1.794 8.733 4.948 1.00 93.56 113 LYS A N 1
ATOM 902 C CA . LYS A 1 113 ? 2.395 8.613 6.284 1.00 93.56 113 LYS A CA 1
ATOM 903 C C . LYS A 1 113 ? 2.551 9.975 6.950 1.00 93.56 113 LYS A C 1
ATOM 905 O O . LYS A 1 113 ? 2.130 10.137 8.086 1.00 93.56 113 LYS A O 1
ATOM 910 N N . GLU A 1 114 ? 3.135 10.941 6.247 1.00 91.88 114 GLU A N 1
ATOM 911 C CA . GLU A 1 114 ? 3.382 12.286 6.780 1.00 91.88 114 GLU A CA 1
ATOM 912 C C . GLU A 1 114 ? 2.093 13.058 7.036 1.00 91.88 114 GLU A C 1
ATOM 914 O O . GLU A 1 114 ? 1.973 13.737 8.047 1.00 91.88 114 GLU A O 1
ATOM 919 N N . LYS A 1 115 ? 1.115 12.948 6.132 1.00 88.44 115 LYS A N 1
ATOM 920 C CA . LYS A 1 115 ? -0.160 13.653 6.281 1.00 88.44 115 LYS A CA 1
ATOM 921 C C . LYS A 1 115 ? -1.025 13.063 7.388 1.00 88.44 115 LYS A C 1
ATOM 923 O O . LYS A 1 115 ? -1.662 13.821 8.105 1.00 88.44 115 LYS A O 1
ATOM 928 N N . LEU A 1 116 ? -1.095 11.736 7.484 1.00 86.75 116 LEU A N 1
ATOM 929 C CA . LEU A 1 116 ? -1.979 11.049 8.428 1.00 86.75 116 LEU A CA 1
ATOM 930 C C . LEU A 1 116 ? -1.297 10.769 9.781 1.00 86.75 116 LEU A C 1
ATOM 932 O O . LEU A 1 116 ? -1.991 10.537 10.766 1.00 86.75 116 LEU A O 1
ATOM 936 N N . GLU A 1 117 ? 0.038 10.800 9.834 1.00 90.12 117 GLU A N 1
ATOM 937 C CA . GLU A 1 117 ? 0.861 10.497 11.014 1.00 90.12 117 GLU A CA 1
ATOM 938 C C . GLU A 1 117 ? 0.512 9.136 11.649 1.00 90.12 117 GLU A C 1
ATOM 940 O O . GLU A 1 117 ? 0.200 9.039 12.839 1.00 90.12 117 GLU A O 1
ATOM 945 N N . VAL A 1 118 ? 0.552 8.088 10.823 1.00 91.19 118 VAL A N 1
ATOM 946 C CA . VAL A 1 118 ? 0.140 6.708 11.139 1.00 91.19 118 VAL A CA 1
ATOM 947 C C . VAL A 1 118 ? 1.284 5.709 10.975 1.00 91.19 118 VAL A C 1
ATOM 949 O O . VAL A 1 118 ? 2.292 5.998 10.317 1.00 91.19 118 VAL A O 1
ATOM 952 N N . ASN A 1 119 ? 1.124 4.506 11.537 1.00 96.31 119 ASN A N 1
ATOM 953 C CA . ASN A 1 119 ? 2.083 3.431 11.292 1.00 96.31 119 ASN A CA 1
ATOM 954 C C . ASN A 1 119 ? 1.976 2.974 9.839 1.00 96.31 119 ASN A C 1
ATOM 956 O O . ASN A 1 119 ? 0.903 2.996 9.232 1.00 96.31 119 ASN A O 1
ATOM 960 N N . THR A 1 120 ? 3.093 2.542 9.270 1.00 98.25 120 THR A N 1
ATOM 961 C CA . THR A 1 120 ? 3.155 2.173 7.859 1.00 98.25 120 THR A CA 1
ATOM 962 C C . THR A 1 120 ? 3.929 0.898 7.684 1.00 98.25 120 THR A C 1
ATOM 964 O O . THR A 1 120 ? 5.070 0.822 8.126 1.00 98.25 120 THR A O 1
ATOM 967 N N . TYR A 1 121 ? 3.320 -0.042 6.977 1.00 98.62 121 TYR A N 1
ATOM 968 C CA . TYR A 1 121 ? 3.872 -1.356 6.716 1.00 98.62 121 TYR A CA 1
ATOM 969 C C . TYR A 1 121 ? 3.947 -1.608 5.219 1.00 98.62 121 TYR A C 1
ATOM 971 O O . TYR A 1 121 ? 3.047 -1.206 4.475 1.00 98.62 121 TYR A O 1
ATOM 979 N N . LEU A 1 122 ? 4.980 -2.313 4.776 1.00 98.50 122 LEU A N 1
ATOM 980 C CA . LEU A 1 122 ? 5.160 -2.655 3.373 1.00 98.50 122 LEU A CA 1
ATOM 981 C C . LEU A 1 122 ? 5.590 -4.112 3.217 1.00 98.50 122 LEU A C 1
ATOM 983 O O . LEU A 1 122 ? 6.493 -4.582 3.903 1.00 98.50 122 LEU A O 1
ATOM 987 N N . PHE A 1 123 ? 4.942 -4.818 2.292 1.00 98.06 123 PHE A N 1
ATOM 988 C CA . PHE A 1 123 ? 5.377 -6.133 1.835 1.00 98.06 123 PHE A CA 1
ATOM 989 C C . PHE A 1 123 ? 5.364 -6.224 0.312 1.00 98.06 123 PHE A C 1
ATOM 991 O O . PHE A 1 123 ? 4.345 -5.967 -0.337 1.00 98.06 123 PHE A O 1
ATOM 998 N N . ASP A 1 124 ? 6.463 -6.702 -0.253 1.00 96.44 124 ASP A N 1
ATOM 999 C CA . ASP A 1 124 ? 6.487 -7.240 -1.605 1.00 96.44 124 ASP A CA 1
ATOM 1000 C C . ASP A 1 124 ? 7.548 -8.353 -1.685 1.00 96.44 124 ASP A C 1
ATOM 1002 O O . ASP A 1 124 ? 8.680 -8.144 -1.245 1.00 96.44 124 ASP A O 1
ATOM 1006 N N . PRO A 1 125 ? 7.208 -9.546 -2.215 1.00 94.50 125 PRO A N 1
ATOM 1007 C CA . PRO A 1 125 ? 8.135 -10.674 -2.273 1.00 94.50 125 PRO A CA 1
ATOM 1008 C C . PRO A 1 125 ? 9.361 -10.438 -3.165 1.00 94.50 125 PRO A C 1
ATOM 1010 O O . PRO A 1 125 ? 10.281 -11.254 -3.122 1.00 94.50 125 PRO A O 1
ATOM 1013 N N . ILE A 1 126 ? 9.370 -9.394 -4.002 1.00 94.12 126 ILE A N 1
ATOM 1014 C CA . ILE A 1 126 ? 10.482 -9.115 -4.918 1.00 94.12 126 ILE A CA 1
AT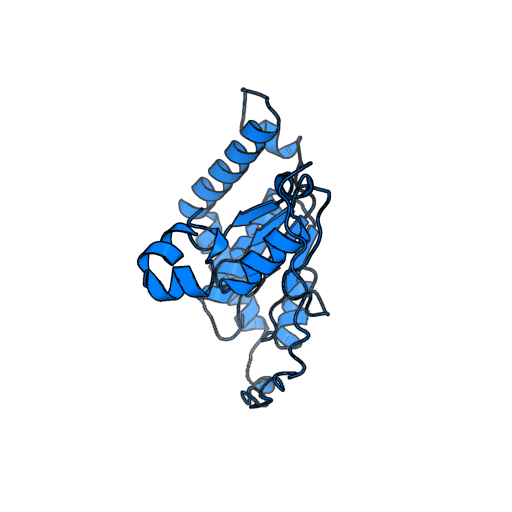OM 1015 C C . ILE A 1 126 ? 11.498 -8.112 -4.362 1.00 94.12 126 ILE A C 1
ATOM 1017 O O . ILE A 1 126 ? 12.484 -7.843 -5.044 1.00 94.12 126 ILE A O 1
ATOM 1021 N N . LEU A 1 127 ? 11.275 -7.570 -3.159 1.00 93.75 127 LEU A N 1
ATOM 1022 C CA . LEU A 1 127 ? 12.194 -6.613 -2.539 1.00 93.75 127 LEU A CA 1
ATOM 1023 C C . LEU A 1 127 ? 13.505 -7.279 -2.141 1.00 93.75 127 LEU A C 1
ATOM 1025 O O . LEU A 1 127 ? 13.511 -8.258 -1.387 1.00 93.75 127 LEU A O 1
ATOM 1029 N N . SER A 1 128 ? 14.618 -6.693 -2.572 1.00 94.19 128 SER A N 1
ATOM 1030 C CA . SER A 1 128 ? 15.937 -7.103 -2.100 1.00 94.19 128 SER A CA 1
ATOM 1031 C C . SER A 1 128 ? 16.209 -6.607 -0.680 1.00 94.19 128 SER A C 1
ATOM 1033 O O . SER A 1 128 ? 15.552 -5.693 -0.182 1.00 94.19 128 SER A O 1
ATOM 1035 N N . LEU A 1 129 ? 17.210 -7.186 -0.012 1.00 94.25 129 LEU A N 1
ATOM 1036 C CA . LEU A 1 129 ? 17.587 -6.771 1.343 1.00 94.25 129 LEU A CA 1
ATOM 1037 C C . LEU A 1 129 ? 17.970 -5.282 1.399 1.00 94.25 129 LEU A C 1
ATOM 1039 O O . LEU A 1 129 ? 17.633 -4.596 2.357 1.00 94.25 129 LEU A O 1
ATOM 1043 N N . LYS A 1 130 ? 18.632 -4.765 0.355 1.00 94.38 130 LYS A N 1
ATOM 1044 C CA . LYS A 1 130 ? 18.999 -3.344 0.268 1.00 94.38 130 LYS A CA 1
ATOM 1045 C C . LYS A 1 130 ? 17.764 -2.449 0.166 1.00 94.38 130 LYS A C 1
ATOM 1047 O O . LYS A 1 130 ? 17.715 -1.409 0.813 1.00 94.38 130 LYS A O 1
ATOM 1052 N N . GLU A 1 131 ? 16.762 -2.859 -0.615 1.00 95.88 131 GLU A N 1
ATOM 1053 C CA . GLU A 1 131 ? 15.491 -2.133 -0.712 1.00 95.88 131 GLU A CA 1
ATOM 1054 C C . GLU A 1 131 ? 14.735 -2.164 0.620 1.00 95.88 131 GLU A C 1
ATOM 1056 O O . GLU A 1 131 ? 14.211 -1.136 1.033 1.00 95.88 131 GLU A O 1
ATOM 1061 N N . GLN A 1 132 ? 14.723 -3.301 1.321 1.00 96.56 132 GLN A N 1
ATOM 1062 C CA . GLN A 1 132 ? 14.098 -3.412 2.642 1.00 96.56 132 GLN A CA 1
ATOM 1063 C C . GLN A 1 132 ? 14.754 -2.471 3.662 1.00 96.56 132 GLN A C 1
ATOM 1065 O O . GLN A 1 132 ? 14.052 -1.708 4.319 1.00 96.56 132 GLN A O 1
ATOM 1070 N N . LEU A 1 133 ? 16.089 -2.449 3.729 1.00 96.62 133 LEU A N 1
ATOM 1071 C CA . LEU A 1 133 ? 16.825 -1.532 4.607 1.00 96.62 133 LEU A CA 1
ATOM 1072 C C . LEU A 1 133 ? 16.549 -0.061 4.268 1.00 96.62 133 LEU A C 1
ATOM 1074 O O . LEU A 1 133 ? 16.373 0.749 5.172 1.00 96.62 133 LEU A O 1
ATOM 1078 N N . LEU A 1 134 ? 16.469 0.287 2.980 1.00 97.12 134 LEU A N 1
ATOM 1079 C CA . LEU A 1 134 ? 16.110 1.640 2.546 1.00 97.12 134 LEU A CA 1
ATOM 1080 C C . LEU A 1 134 ? 14.671 2.014 2.951 1.00 97.12 134 LEU A C 1
ATOM 1082 O O . LEU A 1 134 ? 14.410 3.151 3.339 1.00 97.12 134 LEU A O 1
ATOM 1086 N N . ILE A 1 135 ? 13.727 1.075 2.854 1.00 98.31 135 ILE A N 1
ATOM 1087 C CA . ILE A 1 135 ? 12.331 1.277 3.268 1.00 98.31 135 ILE A CA 1
ATOM 1088 C C . ILE A 1 135 ? 12.258 1.558 4.778 1.00 98.31 135 ILE A C 1
ATOM 1090 O O . ILE A 1 135 ? 11.591 2.515 5.181 1.00 98.31 135 ILE A O 1
ATOM 1094 N N . GLU A 1 136 ? 12.991 0.788 5.588 1.00 98.06 136 GLU A N 1
ATOM 1095 C CA . GLU A 1 136 ? 13.098 0.992 7.039 1.00 98.06 136 GLU A CA 1
ATOM 1096 C C . GLU A 1 136 ? 13.794 2.314 7.384 1.00 98.06 136 GLU A C 1
ATOM 1098 O O . GLU A 1 136 ? 13.319 3.055 8.246 1.00 98.06 136 GLU A O 1
ATOM 1103 N N . GLU A 1 137 ? 14.865 2.671 6.668 1.00 97.50 137 GLU A N 1
ATOM 1104 C CA . GLU A 1 137 ? 15.555 3.959 6.818 1.00 97.50 137 GLU A CA 1
ATOM 1105 C C . GLU A 1 137 ? 14.605 5.145 6.572 1.00 97.50 137 GLU A C 1
ATOM 1107 O O . GLU A 1 137 ? 14.671 6.167 7.257 1.00 97.50 137 GLU A O 1
ATOM 1112 N N . LEU A 1 138 ? 13.679 5.000 5.621 1.00 97.88 138 LEU A N 1
ATOM 1113 C CA . LEU A 1 138 ? 12.652 5.994 5.300 1.00 97.88 138 LEU A CA 1
ATOM 1114 C C . LEU A 1 138 ? 11.413 5.904 6.214 1.00 97.88 138 LEU A C 1
ATOM 1116 O O . LEU A 1 138 ? 10.405 6.576 5.975 1.00 97.88 138 LEU A O 1
ATOM 1120 N N . GLY A 1 139 ? 11.497 5.119 7.291 1.00 97.94 139 GLY A N 1
ATOM 1121 C CA . GLY A 1 139 ? 10.527 5.072 8.380 1.00 97.94 139 GLY A CA 1
ATOM 1122 C C . GLY A 1 139 ? 9.309 4.192 8.114 1.00 97.94 139 GLY A C 1
ATOM 1123 O O . GLY A 1 139 ? 8.276 4.399 8.752 1.00 97.94 139 GLY A O 1
ATOM 1124 N N . VAL A 1 140 ? 9.379 3.254 7.169 1.00 98.69 140 VAL A N 1
ATOM 1125 C CA . VAL A 1 140 ? 8.303 2.296 6.884 1.00 98.69 140 VAL A CA 1
ATOM 1126 C C . VAL A 1 140 ? 8.731 0.904 7.341 1.00 98.69 140 VAL A C 1
ATOM 1128 O O . VAL A 1 140 ? 9.803 0.437 6.979 1.00 98.69 140 VAL A O 1
ATOM 1131 N N . ASP A 1 141 ? 7.875 0.217 8.092 1.00 98.62 141 ASP A N 1
ATOM 1132 C CA . ASP A 1 141 ? 8.179 -1.117 8.600 1.00 98.62 141 ASP A CA 1
ATOM 1133 C C . ASP A 1 141 ? 8.035 -2.156 7.481 1.00 98.62 141 ASP A C 1
ATOM 1135 O O . ASP A 1 141 ? 6.974 -2.292 6.857 1.00 98.62 141 ASP A O 1
ATOM 1139 N N . VAL A 1 142 ? 9.087 -2.936 7.240 1.00 98.44 142 VAL A N 1
ATOM 1140 C CA . VAL A 1 142 ? 9.030 -4.049 6.290 1.00 98.44 142 VAL A CA 1
ATOM 1141 C C . VAL A 1 142 ? 8.419 -5.267 6.972 1.00 98.44 142 VAL A C 1
ATOM 1143 O O . VAL A 1 142 ? 8.913 -5.771 7.981 1.00 98.44 142 VAL A O 1
ATOM 1146 N N . ILE A 1 143 ? 7.332 -5.778 6.399 1.00 98.31 143 ILE A N 1
ATOM 1147 C CA . ILE A 1 143 ? 6.723 -7.029 6.845 1.00 98.31 143 ILE A CA 1
ATOM 1148 C C . ILE A 1 143 ? 7.645 -8.170 6.402 1.00 98.31 143 ILE A C 1
ATOM 1150 O O . ILE A 1 143 ? 7.924 -8.327 5.218 1.00 98.31 143 ILE A O 1
ATOM 1154 N N . GLN A 1 144 ? 8.111 -8.980 7.347 1.00 95.81 144 GLN A N 1
ATOM 1155 C CA . GLN A 1 144 ? 9.085 -10.040 7.059 1.00 95.81 144 GLN A CA 1
ATOM 1156 C C . GLN A 1 144 ? 8.432 -11.329 6.540 1.00 95.81 144 GLN A C 1
ATOM 1158 O O . GLN A 1 144 ? 9.025 -12.080 5.766 1.00 95.81 144 GLN A O 1
ATOM 1163 N N . GLU A 1 145 ? 7.189 -11.591 6.945 1.00 95.12 145 GLU A N 1
ATOM 1164 C CA . GLU A 1 145 ? 6.457 -12.800 6.573 1.00 95.12 145 GLU A CA 1
ATOM 1165 C C . GLU A 1 145 ? 5.393 -12.509 5.512 1.00 95.12 145 GLU A C 1
ATOM 1167 O O . GLU A 1 145 ? 4.642 -11.538 5.595 1.00 95.12 145 GLU A O 1
ATOM 1172 N N . ASN A 1 146 ? 5.283 -13.389 4.514 1.00 96.75 146 ASN A N 1
ATOM 1173 C CA . ASN A 1 146 ? 4.226 -13.282 3.516 1.00 96.75 146 ASN A CA 1
ATOM 1174 C C . ASN A 1 146 ? 2.866 -13.653 4.125 1.00 96.75 146 ASN A C 1
ATOM 1176 O O . ASN A 1 146 ? 2.481 -14.821 4.160 1.00 96.75 146 ASN A O 1
ATOM 1180 N N . GLU A 1 147 ? 2.108 -12.643 4.534 1.00 96.75 147 GLU A N 1
ATOM 1181 C CA . GLU A 1 147 ? 0.747 -12.793 5.062 1.00 96.75 147 GLU A CA 1
ATOM 1182 C C . GLU A 1 147 ? -0.291 -13.174 3.989 1.00 96.75 147 GLU A C 1
ATOM 1184 O O . GLU A 1 147 ? -1.468 -13.362 4.298 1.00 96.75 147 GLU A O 1
ATOM 1189 N N . GLU A 1 148 ? 0.099 -13.227 2.710 1.00 96.19 148 GLU A N 1
ATOM 1190 C CA . GLU A 1 148 ? -0.786 -13.453 1.562 1.00 96.19 148 GLU A CA 1
ATOM 1191 C C . GLU A 1 148 ? -1.968 -12.462 1.507 1.00 96.19 148 GLU A C 1
ATOM 1193 O O . GLU A 1 148 ? -3.052 -12.804 1.027 1.00 96.19 148 GLU A O 1
ATOM 1198 N N . CYS A 1 149 ? -1.765 -11.239 2.015 1.00 97.06 149 CYS A N 1
ATOM 1199 C CA . CYS A 1 149 ? -2.789 -10.200 2.198 1.00 97.06 149 CYS A CA 1
ATOM 1200 C C . CYS A 1 149 ? -3.945 -10.595 3.140 1.00 97.06 149 CYS A C 1
ATOM 1202 O O . CYS A 1 149 ? -5.033 -10.045 3.032 1.00 97.06 149 CYS A O 1
ATOM 1204 N N . LYS A 1 150 ? -3.741 -11.528 4.081 1.00 97.62 150 LYS A N 1
ATOM 1205 C CA . LYS A 1 150 ? -4.768 -11.974 5.051 1.00 97.62 150 LYS A CA 1
ATOM 1206 C C . LYS A 1 150 ? -4.729 -11.209 6.380 1.00 97.62 150 LYS A C 1
ATOM 1208 O O . LYS A 1 150 ? -5.134 -11.740 7.418 1.00 97.62 150 LYS A O 1
ATOM 1213 N N . ARG A 1 151 ? -4.218 -9.975 6.372 1.00 97.75 151 ARG A N 1
ATOM 1214 C CA . ARG A 1 151 ? -4.082 -9.149 7.575 1.00 97.75 151 ARG A CA 1
ATOM 1215 C C . ARG A 1 151 ? -5.458 -8.792 8.128 1.00 97.75 151 ARG A C 1
ATOM 1217 O O . ARG A 1 151 ? -6.2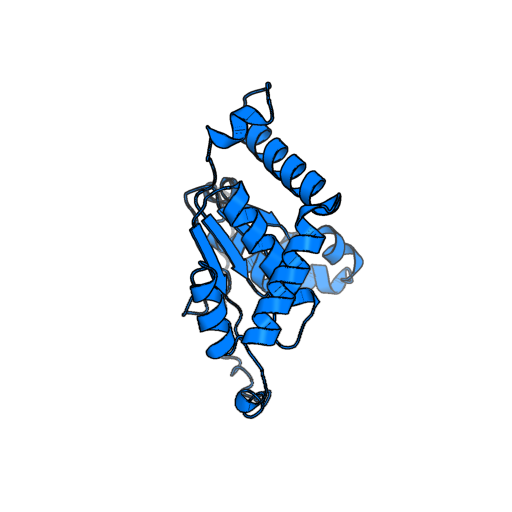65 -8.152 7.454 1.00 97.75 151 ARG A O 1
ATOM 1224 N N . LYS A 1 152 ? -5.731 -9.232 9.356 1.00 97.00 152 LYS A N 1
ATOM 1225 C CA . LYS A 1 152 ? -6.963 -8.891 10.073 1.00 97.00 152 LYS A CA 1
ATOM 1226 C C . LYS A 1 152 ? -6.849 -7.520 10.722 1.00 97.00 152 LYS A C 1
ATOM 1228 O O . LYS A 1 152 ? -5.805 -7.209 11.287 1.00 97.00 152 LYS A O 1
ATOM 1233 N N . VAL A 1 153 ? -7.931 -6.749 10.685 1.00 96.19 153 VAL A N 1
ATOM 1234 C CA . VAL A 1 153 ? -7.988 -5.398 11.254 1.00 96.19 153 VAL A CA 1
ATOM 1235 C C . VAL A 1 153 ? -9.163 -5.233 12.216 1.00 96.19 153 VAL A C 1
ATOM 1237 O O . VAL A 1 153 ? -10.239 -5.815 12.039 1.00 96.19 153 VAL A O 1
ATOM 1240 N N . SER A 1 154 ? -8.935 -4.430 13.253 1.00 93.75 154 SER A N 1
ATOM 1241 C CA . SER A 1 154 ? -9.949 -3.974 14.214 1.00 93.75 154 SER A CA 1
ATOM 1242 C C . SER A 1 154 ? -10.068 -2.450 14.276 1.00 93.75 154 SER A C 1
ATOM 1244 O O . SER A 1 154 ? -10.981 -1.946 14.911 1.00 93.75 154 SER A O 1
ATOM 1246 N N . GLU A 1 155 ? -9.154 -1.736 13.622 1.00 92.38 155 GLU A N 1
ATOM 1247 C CA . GLU A 1 155 ? -9.043 -0.277 13.593 1.00 92.38 155 GLU A CA 1
ATOM 1248 C C . GLU A 1 155 ? -8.955 0.158 12.135 1.00 92.38 155 GLU A C 1
ATOM 1250 O O . GLU A 1 155 ? -8.561 -0.650 11.291 1.00 92.38 155 GLU A O 1
ATOM 1255 N N . ASN A 1 156 ? -9.301 1.409 11.820 1.00 92.19 156 ASN A N 1
ATOM 1256 C CA . ASN A 1 156 ? -9.299 1.831 10.424 1.00 92.19 156 ASN A CA 1
ATOM 1257 C C . ASN A 1 156 ? -7.879 1.765 9.850 1.00 92.19 156 ASN A C 1
ATOM 1259 O O . ASN A 1 156 ? -6.945 2.409 10.338 1.00 92.19 156 ASN A O 1
ATOM 1263 N N . THR A 1 157 ? -7.745 0.988 8.784 1.00 95.12 157 THR A N 1
ATOM 1264 C CA . THR A 1 157 ? -6.485 0.702 8.115 1.00 95.12 157 THR A CA 1
ATOM 1265 C C . THR A 1 157 ? -6.644 0.956 6.629 1.00 95.12 157 THR A C 1
ATOM 1267 O O . THR A 1 157 ? -7.563 0.440 5.981 1.00 95.12 157 THR A O 1
ATOM 1270 N N . ILE A 1 158 ? -5.717 1.730 6.075 1.00 95.56 158 ILE A N 1
ATOM 1271 C CA . ILE A 1 158 ? -5.631 1.936 4.635 1.00 95.56 158 ILE A CA 1
ATOM 1272 C C . ILE A 1 158 ? -4.807 0.805 4.028 1.00 95.56 158 ILE A C 1
ATOM 1274 O O . ILE A 1 158 ? -3.690 0.541 4.461 1.00 95.56 158 ILE A O 1
ATOM 1278 N N . PHE A 1 159 ? -5.328 0.171 2.985 1.00 97.38 159 PHE A N 1
ATOM 1279 C CA . PHE A 1 159 ? -4.604 -0.813 2.191 1.00 97.38 159 PHE A CA 1
ATOM 1280 C C . PHE A 1 159 ? -4.266 -0.223 0.820 1.00 97.38 159 PHE A C 1
ATOM 1282 O O . PHE A 1 159 ? -5.164 0.030 0.013 1.00 97.38 159 PHE A O 1
ATOM 1289 N N . LEU A 1 160 ? -2.973 -0.018 0.548 1.00 96.56 160 LEU A N 1
ATOM 1290 C CA . LEU A 1 160 ? -2.457 0.354 -0.771 1.00 96.56 160 LEU A CA 1
ATOM 1291 C C . LEU A 1 160 ? -2.157 -0.927 -1.555 1.00 96.56 160 LEU A C 1
ATOM 1293 O O . LEU A 1 160 ? -1.197 -1.638 -1.273 1.00 96.56 160 LEU A O 1
ATOM 1297 N N . MET A 1 161 ? -3.000 -1.238 -2.537 1.00 95.00 161 MET A N 1
ATOM 1298 C CA . MET A 1 161 ? -2.941 -2.485 -3.309 1.00 95.00 161 MET A CA 1
ATOM 1299 C C . MET A 1 161 ? -2.978 -2.208 -4.816 1.00 95.00 161 MET A C 1
ATOM 1301 O O . MET A 1 161 ? -3.657 -2.902 -5.569 1.00 95.00 161 MET A O 1
ATOM 1305 N N . LEU A 1 162 ? -2.282 -1.170 -5.281 1.00 87.06 162 LEU A N 1
ATOM 1306 C CA . LEU A 1 162 ? -2.396 -0.622 -6.643 1.00 87.06 162 LEU A CA 1
ATOM 1307 C C . LEU A 1 162 ? -2.007 -1.609 -7.761 1.00 87.06 162 LEU A C 1
ATOM 1309 O O . LEU A 1 162 ? -2.518 -1.516 -8.877 1.00 87.06 162 LEU A O 1
ATOM 1313 N N . HIS A 1 163 ? -1.146 -2.588 -7.478 1.00 81.62 163 HIS A N 1
ATOM 1314 C CA . HIS A 1 163 ? -0.721 -3.613 -8.444 1.00 81.62 163 HIS A CA 1
ATOM 1315 C C . HIS A 1 163 ? -0.996 -5.048 -7.989 1.00 81.62 163 HIS A C 1
ATOM 1317 O O . HIS A 1 163 ? -0.539 -6.009 -8.607 1.00 81.62 163 HIS A O 1
ATOM 1323 N N . CYS A 1 164 ? -1.805 -5.212 -6.945 1.00 86.88 164 CYS A N 1
ATOM 1324 C CA . CYS A 1 164 ? -2.202 -6.529 -6.479 1.00 86.88 164 CYS A CA 1
ATOM 1325 C C . CYS A 1 164 ? -3.153 -7.219 -7.467 1.00 86.88 164 CYS A C 1
ATOM 1327 O O . CYS A 1 164 ? -4.040 -6.596 -8.053 1.00 86.88 164 CYS A O 1
ATOM 1329 N N . GLY A 1 165 ? -2.990 -8.535 -7.610 1.00 85.38 165 GLY A N 1
ATOM 1330 C CA . GLY A 1 165 ? -3.931 -9.380 -8.338 1.00 85.38 165 GLY A CA 1
ATOM 1331 C C . GLY A 1 165 ? -5.214 -9.662 -7.548 1.00 85.38 165 GLY A C 1
ATOM 1332 O O . GLY A 1 165 ? -5.257 -9.542 -6.324 1.00 85.38 165 GLY A O 1
ATOM 1333 N N . GLU A 1 166 ? -6.247 -10.115 -8.259 1.00 83.75 166 GLU A N 1
ATOM 1334 C CA . GLU A 1 166 ? -7.587 -10.443 -7.739 1.00 83.75 166 GLU A CA 1
ATOM 1335 C C . GLU A 1 166 ? -7.563 -11.302 -6.461 1.00 83.75 166 GLU A C 1
ATOM 1337 O O . GLU A 1 166 ? -8.275 -11.020 -5.498 1.00 83.75 166 GLU A O 1
ATOM 1342 N N . SER A 1 167 ? -6.709 -12.330 -6.419 1.00 89.69 167 SER A N 1
ATOM 1343 C CA . SER A 1 167 ? -6.627 -13.254 -5.282 1.00 89.69 167 SER A CA 1
ATOM 1344 C C . SER A 1 167 ? -6.211 -12.574 -3.980 1.00 89.69 167 SER A C 1
ATOM 1346 O O . SER A 1 167 ? -6.656 -12.990 -2.914 1.00 89.69 167 SER A O 1
ATOM 1348 N N . LEU A 1 168 ? -5.381 -11.531 -4.053 1.00 93.50 168 LEU A N 1
ATOM 1349 C CA . LEU A 1 168 ? -4.914 -10.800 -2.876 1.00 93.50 168 LEU A CA 1
ATOM 1350 C C . LEU A 1 168 ? -6.029 -9.929 -2.290 1.00 93.50 168 LEU A C 1
ATOM 1352 O O . LEU A 1 168 ? -6.214 -9.920 -1.076 1.00 93.50 168 LEU A O 1
ATOM 1356 N N . TYR A 1 169 ? -6.834 -9.281 -3.140 1.00 93.00 169 TYR A N 1
ATOM 1357 C CA . TYR A 1 169 ? -8.039 -8.580 -2.684 1.00 93.00 169 TYR A CA 1
ATOM 1358 C C . TYR A 1 169 ? -9.029 -9.541 -2.032 1.00 93.00 169 TYR A C 1
ATOM 1360 O O . TYR A 1 169 ? -9.552 -9.254 -0.958 1.00 93.00 169 TYR A O 1
ATOM 1368 N N . ASN A 1 170 ? -9.261 -10.704 -2.652 1.00 92.69 170 ASN A N 1
ATOM 1369 C CA . ASN A 1 170 ? -10.148 -11.713 -2.083 1.00 92.69 170 ASN A CA 1
ATOM 1370 C C . ASN A 1 170 ? -9.658 -12.187 -0.709 1.00 92.69 170 ASN A C 1
ATOM 1372 O O . ASN A 1 170 ? -10.463 -12.311 0.206 1.00 92.69 170 ASN A O 1
ATOM 1376 N N . ASN A 1 171 ? -8.354 -12.414 -0.545 1.00 96.50 171 ASN A N 1
ATOM 1377 C CA . ASN A 1 171 ? -7.781 -12.807 0.740 1.00 96.50 171 ASN A CA 1
ATOM 1378 C C . ASN A 1 171 ? -8.029 -11.755 1.827 1.00 96.50 171 ASN A C 1
ATOM 1380 O O . ASN A 1 171 ? -8.473 -12.128 2.912 1.00 96.50 171 ASN A O 1
ATOM 1384 N N . LEU A 1 172 ? -7.812 -10.473 1.516 1.00 97.00 172 LEU A N 1
ATOM 1385 C CA . LEU A 1 172 ? -8.018 -9.365 2.450 1.00 97.00 172 LEU A CA 1
ATOM 1386 C C . LEU A 1 172 ? -9.486 -9.220 2.865 1.00 97.00 172 LEU A C 1
ATOM 1388 O O . LEU A 1 172 ? -9.797 -9.070 4.051 1.00 97.00 172 LEU A O 1
ATOM 1392 N N . LEU A 1 173 ? -10.398 -9.274 1.891 1.00 95.38 173 LEU A N 1
ATOM 1393 C CA . LEU A 1 173 ? -11.835 -9.180 2.146 1.00 95.38 173 LEU A CA 1
ATOM 1394 C C . LEU A 1 173 ? -12.338 -10.400 2.921 1.00 95.38 173 LEU A C 1
ATOM 1396 O O . LEU A 1 173 ? -13.110 -10.258 3.866 1.00 95.38 173 LEU A O 1
ATOM 1400 N N . TRP A 1 174 ? -11.874 -11.597 2.563 1.00 95.44 174 TRP A N 1
ATOM 1401 C CA . TRP A 1 174 ? -12.257 -12.838 3.228 1.00 95.44 174 TRP A CA 1
ATOM 1402 C C . TRP A 1 174 ? -11.757 -12.893 4.676 1.00 95.44 174 TRP A C 1
ATOM 1404 O O . TRP A 1 174 ? -12.518 -13.266 5.568 1.00 95.44 174 TRP A O 1
ATOM 1414 N N . SER A 1 175 ? -10.512 -12.477 4.944 1.00 97.12 175 SER A N 1
ATOM 1415 C CA . SER A 1 175 ? -9.953 -12.486 6.304 1.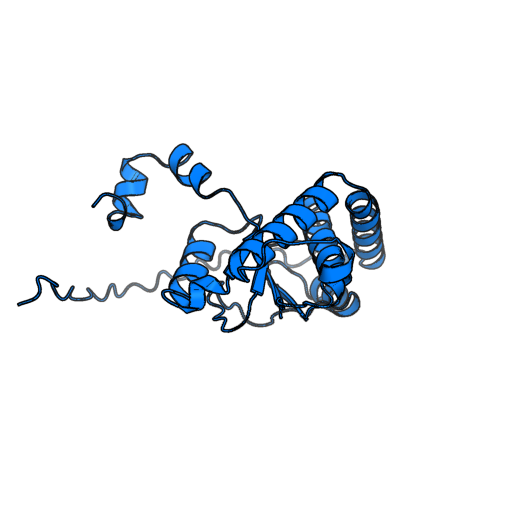00 97.12 175 SER A CA 1
ATOM 1416 C C . SER A 1 175 ? -10.671 -11.531 7.257 1.00 97.12 175 SER A C 1
ATOM 1418 O O . SER A 1 175 ? -10.637 -11.751 8.468 1.00 97.12 175 SER A O 1
ATOM 1420 N N . ASN A 1 176 ? -11.327 -10.502 6.717 1.00 97.38 176 ASN A N 1
ATOM 1421 C CA . ASN A 1 176 ? -12.014 -9.452 7.468 1.00 97.38 176 ASN A CA 1
ATOM 1422 C C . ASN A 1 176 ? -13.535 -9.464 7.288 1.00 97.38 176 ASN A C 1
ATOM 1424 O O . ASN A 1 176 ? -14.198 -8.505 7.683 1.00 97.38 176 ASN A O 1
ATOM 1428 N N . TRP A 1 177 ? -14.094 -10.523 6.696 1.00 95.06 177 TRP A N 1
ATOM 1429 C CA . TRP A 1 177 ? -15.517 -10.591 6.382 1.00 95.06 177 TRP A CA 1
ATOM 1430 C C . TRP A 1 177 ? -16.395 -10.367 7.623 1.00 95.06 177 TRP A C 1
ATOM 1432 O O . TRP A 1 177 ? -16.113 -10.883 8.706 1.00 95.06 177 TRP A O 1
ATOM 1442 N N . GLY A 1 178 ? -17.488 -9.617 7.458 1.00 94.50 178 GLY A N 1
ATOM 1443 C CA . GLY A 1 178 ? -18.389 -9.244 8.549 1.00 94.50 178 GLY A CA 1
ATOM 1444 C C . GLY A 1 178 ? -18.084 -7.853 9.124 1.00 94.50 178 GLY A C 1
ATOM 1445 O O . GLY A 1 178 ? -17.742 -6.946 8.364 1.00 94.50 178 GLY A O 1
ATOM 1446 N N . PRO A 1 179 ? -18.239 -7.637 10.447 1.00 91.94 179 PRO A N 1
ATOM 1447 C CA . PRO A 1 179 ? -18.116 -6.310 11.051 1.00 91.94 179 PRO A CA 1
ATOM 1448 C C . PRO A 1 179 ? -16.774 -5.615 10.812 1.00 91.94 179 PRO A C 1
ATOM 1450 O O . PRO A 1 179 ? -16.772 -4.389 10.719 1.00 91.94 179 PRO A O 1
ATOM 1453 N N . SER A 1 180 ? -15.680 -6.375 10.681 1.00 92.31 180 SER A N 1
ATOM 1454 C CA . SER A 1 180 ? -14.327 -5.848 10.463 1.00 92.31 180 SER A CA 1
ATOM 1455 C C . SER A 1 180 ? -14.135 -5.174 9.103 1.00 92.31 180 SER A C 1
ATOM 1457 O O . SER A 1 180 ? -13.256 -4.327 8.980 1.00 92.31 180 SER A O 1
ATOM 1459 N N . LEU A 1 181 ? -14.976 -5.463 8.099 1.00 93.12 181 LEU A N 1
ATOM 1460 C CA . LEU A 1 181 ? -14.888 -4.816 6.783 1.00 93.12 181 LEU A CA 1
ATOM 1461 C C . LEU A 1 181 ? -15.010 -3.289 6.860 1.00 93.12 181 LEU A C 1
ATOM 1463 O O . LEU A 1 181 ? -14.432 -2.600 6.025 1.00 93.12 181 LEU A O 1
ATOM 1467 N N . ARG A 1 182 ? -15.715 -2.751 7.867 1.00 89.56 182 ARG A N 1
ATOM 1468 C CA . ARG A 1 182 ? -15.877 -1.296 8.059 1.00 89.56 182 ARG A CA 1
ATOM 1469 C C . ARG A 1 182 ? -14.555 -0.562 8.296 1.00 89.56 182 ARG A C 1
ATOM 1471 O O . ARG A 1 182 ? -14.501 0.649 8.136 1.00 89.56 182 ARG A O 1
ATOM 1478 N N . HIS A 1 183 ? -13.529 -1.295 8.719 1.00 91.75 183 HIS A N 1
ATOM 1479 C CA . HIS A 1 183 ? -12.216 -0.761 9.045 1.00 91.75 183 HIS A CA 1
ATOM 1480 C C . HIS A 1 183 ? -11.253 -0.788 7.852 1.00 91.75 183 HIS A C 1
ATOM 1482 O O . HIS A 1 183 ? -10.128 -0.315 7.963 1.00 91.75 183 HIS A O 1
ATOM 1488 N N . ILE A 1 184 ? -11.663 -1.338 6.706 1.00 93.38 184 ILE A N 1
ATOM 1489 C CA . ILE A 1 184 ? -10.812 -1.436 5.520 1.00 93.38 184 ILE A CA 1
ATOM 1490 C C . ILE A 1 184 ? -11.067 -0.250 4.597 1.00 93.38 184 ILE A C 1
ATOM 1492 O O . ILE A 1 184 ? -12.149 -0.110 4.030 1.00 93.38 184 ILE A O 1
ATOM 1496 N N . PHE A 1 185 ? -10.020 0.539 4.362 1.00 92.38 185 PHE A N 1
ATOM 1497 C CA . PHE A 1 185 ? -10.001 1.603 3.364 1.00 92.38 185 PHE A CA 1
ATOM 1498 C C . PHE A 1 185 ? -9.078 1.187 2.225 1.00 92.38 185 PHE A C 1
ATOM 1500 O O . PHE A 1 185 ? -7.857 1.213 2.345 1.00 92.38 185 PHE A O 1
ATOM 1507 N N . LEU A 1 186 ? -9.660 0.742 1.116 1.00 92.94 186 LEU A N 1
ATOM 1508 C CA . LEU A 1 186 ? -8.902 0.144 0.024 1.00 92.94 186 LEU A CA 1
ATOM 1509 C C . LEU A 1 186 ? -8.601 1.167 -1.076 1.00 92.94 186 LEU A C 1
ATOM 1511 O O . LEU A 1 186 ? -9.515 1.668 -1.728 1.00 92.94 186 LEU A O 1
ATOM 1515 N N . ILE A 1 187 ? -7.316 1.405 -1.336 1.00 92.50 187 ILE A N 1
ATOM 1516 C CA . ILE A 1 187 ? -6.840 2.163 -2.496 1.00 92.50 187 ILE A CA 1
ATOM 1517 C C . ILE A 1 187 ? -6.179 1.166 -3.447 1.00 92.50 187 ILE A C 1
ATOM 1519 O O . ILE A 1 187 ? -5.089 0.647 -3.197 1.00 92.50 187 ILE A O 1
ATOM 1523 N N . GLY A 1 188 ? -6.862 0.862 -4.544 1.00 90.69 188 GLY A N 1
ATOM 1524 C CA . GLY A 1 188 ? -6.448 -0.193 -5.458 1.00 90.69 188 GLY A CA 1
ATOM 1525 C C . GLY A 1 188 ? -7.098 -0.086 -6.829 1.00 90.69 188 GLY A C 1
ATOM 1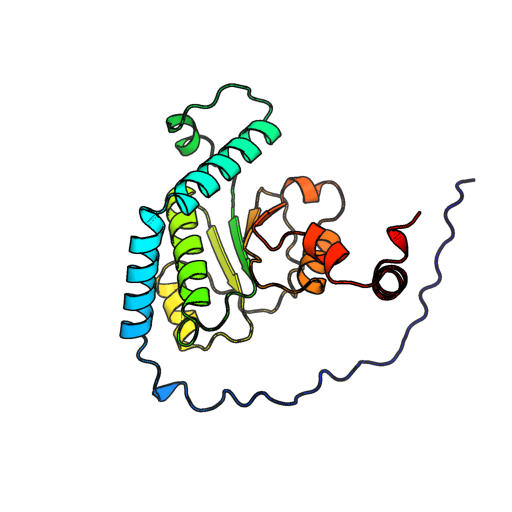526 O O . GLY A 1 188 ? -7.679 0.933 -7.199 1.00 90.69 188 GLY A O 1
ATOM 1527 N N . ASN A 1 189 ? -6.994 -1.170 -7.587 1.00 82.94 189 ASN A N 1
ATOM 1528 C CA . ASN A 1 189 ? -7.617 -1.307 -8.891 1.00 82.94 189 ASN A CA 1
ATOM 1529 C C . ASN A 1 189 ? -9.142 -1.286 -8.777 1.00 82.94 189 ASN A C 1
ATOM 1531 O O . ASN A 1 189 ? -9.729 -1.847 -7.851 1.00 82.94 189 ASN A O 1
ATOM 1535 N N . SER A 1 190 ? -9.794 -0.696 -9.779 1.00 79.50 190 SER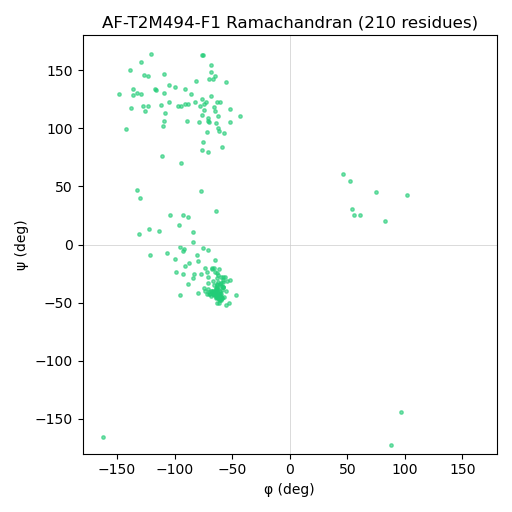 A N 1
ATOM 1536 C CA . SER A 1 190 ? -11.252 -0.717 -9.872 1.00 79.50 190 SER A CA 1
ATOM 1537 C C . SER A 1 190 ? -11.761 -2.154 -9.972 1.00 79.50 190 SER A C 1
ATOM 1539 O O . SER A 1 190 ? -11.425 -2.868 -10.920 1.00 79.50 190 SER A O 1
ATOM 1541 N N . PHE A 1 191 ? -12.630 -2.565 -9.048 1.00 75.19 191 PHE A N 1
ATOM 1542 C CA . PHE A 1 191 ? -13.271 -3.880 -9.120 1.00 75.19 191 PHE A CA 1
ATOM 1543 C C . PHE A 1 191 ? -14.166 -4.032 -10.354 1.00 75.19 191 PHE A C 1
ATOM 1545 O O . PHE A 1 191 ? -14.263 -5.119 -10.921 1.00 75.19 191 PHE A O 1
ATOM 1552 N N . SER A 1 192 ? -14.731 -2.930 -10.850 1.00 71.69 192 SER A N 1
ATOM 1553 C CA . SER A 1 192 ? -15.498 -2.904 -12.099 1.00 71.69 192 SER A CA 1
ATOM 1554 C C . SER A 1 192 ? -14.664 -3.350 -13.304 1.00 71.69 192 SER A C 1
ATOM 1556 O O . SER A 1 192 ? -15.199 -3.930 -14.247 1.00 71.69 192 SER A O 1
ATOM 1558 N N . SER A 1 193 ? -13.341 -3.149 -13.264 1.00 65.69 193 SER A N 1
ATOM 1559 C CA . SER A 1 193 ? -12.443 -3.588 -14.336 1.00 65.69 193 SER A CA 1
ATOM 1560 C C . SER A 1 193 ? -12.331 -5.112 -14.460 1.00 65.69 193 SER A C 1
ATOM 1562 O O . SER A 1 193 ? -11.977 -5.609 -15.528 1.00 65.69 193 SER A O 1
ATOM 1564 N N . TYR A 1 194 ? -12.674 -5.878 -13.417 1.00 63.91 194 TYR A N 1
ATOM 1565 C CA . TYR A 1 194 ? -12.713 -7.338 -13.516 1.00 63.91 194 TYR A CA 1
ATOM 1566 C C . TYR A 1 194 ? -13.882 -7.808 -14.383 1.00 63.91 194 TYR A C 1
ATOM 1568 O O . TYR A 1 194 ? -13.705 -8.709 -15.200 1.00 63.91 194 TYR A O 1
ATOM 1576 N N . TYR A 1 195 ? -15.043 -7.155 -14.283 1.00 62.38 195 TYR A N 1
ATOM 1577 C CA . TYR A 1 195 ? -16.212 -7.488 -15.101 1.00 62.38 195 TYR A CA 1
ATOM 1578 C C . TYR A 1 195 ? -15.996 -7.199 -16.587 1.00 62.38 195 TYR A C 1
ATOM 1580 O O . TYR A 1 195 ? -16.541 -7.902 -17.431 1.00 62.38 195 TYR A O 1
ATOM 1588 N N . THR A 1 196 ? -15.190 -6.189 -16.920 1.00 60.47 196 THR A N 1
ATOM 1589 C CA . THR A 1 196 ? -14.901 -5.845 -18.320 1.00 60.47 196 THR A CA 1
ATOM 1590 C C . THR A 1 196 ? -13.787 -6.697 -18.927 1.00 60.47 196 THR A C 1
ATOM 1592 O O . THR A 1 196 ? -13.749 -6.868 -20.143 1.00 60.47 196 THR A O 1
ATOM 1595 N N . ARG A 1 197 ? -12.881 -7.245 -18.105 1.00 61.78 197 ARG A N 1
ATOM 1596 C CA . ARG A 1 197 ? -11.740 -8.060 -18.563 1.00 61.78 197 ARG A CA 1
ATOM 1597 C C . ARG A 1 197 ? -12.024 -9.560 -18.592 1.00 61.78 197 ARG A C 1
ATOM 1599 O O . ARG A 1 197 ? -11.355 -10.282 -19.327 1.00 61.78 197 ARG A O 1
ATOM 1606 N N . LEU A 1 198 ? -12.958 -10.044 -17.777 1.00 65.38 198 LEU A N 1
ATOM 1607 C CA . LEU A 1 198 ? -13.268 -11.467 -17.667 1.00 65.38 198 LEU A CA 1
ATOM 1608 C C . LEU A 1 198 ? -14.511 -11.812 -18.489 1.00 65.38 198 LEU A C 1
ATOM 1610 O O . LEU A 1 198 ? -15.528 -11.130 -18.424 1.00 65.38 198 LEU A O 1
ATOM 1614 N N . THR A 1 199 ? -14.451 -12.912 -19.240 1.00 70.44 199 THR A N 1
ATOM 1615 C CA . THR A 1 199 ? -15.637 -13.431 -19.928 1.00 70.44 199 THR A CA 1
ATOM 1616 C C . THR A 1 199 ? -16.650 -13.959 -18.915 1.00 70.44 199 THR A C 1
ATOM 1618 O O . THR A 1 199 ? -16.288 -14.423 -17.828 1.00 70.44 199 THR A O 1
ATOM 1621 N N . SER A 1 200 ? -17.931 -13.967 -19.290 1.00 73.12 200 SER A N 1
ATOM 1622 C CA . SER A 1 200 ? -19.015 -14.488 -18.447 1.00 73.12 200 SER A CA 1
ATOM 1623 C C . SER A 1 200 ? -18.764 -15.932 -17.986 1.00 73.12 200 SER A C 1
ATOM 1625 O O . SER A 1 200 ? -19.146 -16.303 -16.881 1.00 73.12 200 SER A O 1
ATOM 1627 N N . GLU A 1 201 ? -18.079 -16.743 -18.796 1.00 73.19 201 GLU A N 1
ATOM 1628 C CA . GLU A 1 201 ? -17.688 -18.116 -18.454 1.00 73.19 201 GLU A CA 1
ATOM 1629 C C . GLU A 1 201 ? -16.609 -18.174 -17.365 1.00 73.19 201 GLU A C 1
ATOM 1631 O O . GLU A 1 201 ? -16.700 -18.982 -16.438 1.00 73.19 201 GLU A O 1
ATOM 1636 N N . VAL A 1 202 ? -15.598 -17.301 -17.437 1.00 75.12 202 VAL A N 1
ATOM 1637 C CA . VAL A 1 202 ? -14.544 -17.221 -16.415 1.00 75.12 202 VAL A CA 1
ATOM 1638 C C . VAL A 1 202 ? -15.118 -16.706 -15.099 1.00 75.12 202 VAL A C 1
ATOM 1640 O O . VAL A 1 202 ? -14.788 -17.258 -14.048 1.00 75.12 202 VAL A O 1
ATOM 1643 N N . ILE A 1 203 ? -16.024 -15.725 -15.153 1.00 71.50 203 ILE A N 1
ATOM 1644 C CA . ILE A 1 203 ? -16.741 -15.217 -13.976 1.00 71.50 203 ILE A CA 1
ATOM 1645 C C . ILE A 1 203 ? -17.599 -16.327 -13.365 1.00 71.50 203 ILE A C 1
ATOM 1647 O O . ILE A 1 203 ? -17.445 -16.618 -12.184 1.00 71.50 203 ILE A O 1
ATOM 1651 N N . LYS A 1 204 ? -18.419 -17.036 -14.156 1.00 73.88 204 LYS A N 1
ATOM 1652 C CA . LYS A 1 204 ? -19.214 -18.176 -13.661 1.00 73.88 204 LYS A CA 1
ATOM 1653 C C . LYS A 1 204 ? -18.356 -19.272 -13.040 1.00 73.88 204 LYS A C 1
ATOM 1655 O O . LYS A 1 204 ? -18.807 -19.937 -12.124 1.00 73.88 204 LYS A O 1
ATOM 1660 N N . LYS A 1 205 ? -17.130 -19.482 -13.518 1.00 77.44 205 LYS A N 1
ATOM 1661 C CA . LYS A 1 205 ? -16.234 -20.505 -12.967 1.00 77.44 205 LYS A CA 1
ATOM 1662 C C . LYS A 1 205 ? -15.535 -20.061 -11.680 1.00 77.44 205 LYS A C 1
ATOM 1664 O O . LYS A 1 205 ? -15.372 -20.872 -10.773 1.00 77.44 205 LYS A O 1
ATOM 1669 N N . LYS A 1 206 ? -15.069 -18.811 -11.619 1.00 72.56 206 LYS A N 1
ATOM 1670 C CA . LYS A 1 206 ? -14.278 -18.285 -10.492 1.00 72.56 206 LYS A CA 1
ATOM 1671 C C . LYS A 1 206 ? -15.130 -17.687 -9.377 1.00 72.56 206 LYS A C 1
ATOM 1673 O O . LYS A 1 206 ? -14.775 -17.817 -8.214 1.00 72.56 206 LYS A O 1
ATOM 1678 N N . ALA A 1 207 ? -16.245 -17.075 -9.742 1.00 71.94 207 ALA A N 1
ATOM 1679 C CA . ALA A 1 207 ? -17.131 -16.329 -8.868 1.00 71.94 207 ALA A CA 1
ATOM 1680 C C . ALA A 1 207 ? -18.590 -16.751 -9.104 1.00 71.94 207 ALA A C 1
ATOM 1682 O O . ALA A 1 207 ? -19.483 -15.923 -9.276 1.00 71.94 207 ALA A O 1
ATOM 1683 N N . TRP A 1 208 ? -18.826 -18.068 -9.150 1.00 70.88 208 TRP A N 1
ATOM 1684 C CA . TRP A 1 208 ? -20.148 -18.667 -9.384 1.00 70.88 208 TRP A CA 1
ATOM 1685 C C . TRP A 1 208 ? -21.231 -18.110 -8.445 1.00 70.88 208 TRP A C 1
ATOM 1687 O O . TRP A 1 208 ? -22.378 -17.978 -8.854 1.00 70.88 208 TRP A O 1
ATOM 1697 N N . TYR A 1 209 ? -20.836 -17.720 -7.234 1.00 70.06 209 TYR A N 1
ATOM 1698 C CA . TYR A 1 209 ? -21.676 -17.170 -6.171 1.00 70.06 209 TYR A CA 1
ATOM 1699 C C . TYR A 1 209 ? -22.110 -15.705 -6.377 1.00 70.06 209 TYR A C 1
ATOM 1701 O O . TYR A 1 209 ? -22.826 -15.173 -5.541 1.00 70.06 209 TYR A O 1
ATOM 1709 N N . ILE A 1 210 ? -21.661 -15.023 -7.439 1.00 65.06 210 ILE A N 1
ATOM 1710 C CA . ILE A 1 210 ? -22.044 -13.624 -7.727 1.00 65.06 210 ILE A CA 1
ATOM 1711 C C . ILE A 1 210 ? -23.347 -13.536 -8.551 1.00 65.06 210 ILE A C 1
ATOM 1713 O O . ILE A 1 210 ? -23.950 -12.472 -8.619 1.00 65.06 210 ILE A O 1
ATOM 1717 N N . ASN A 1 211 ? -23.801 -14.631 -9.174 1.00 52.66 211 ASN A N 1
ATOM 1718 C CA . ASN A 1 211 ? -24.985 -14.641 -10.052 1.00 52.66 211 ASN A CA 1
ATOM 1719 C C . ASN A 1 211 ? -26.245 -15.259 -9.406 1.00 52.66 211 ASN A C 1
ATOM 1721 O O . ASN A 1 211 ? -27.088 -15.776 -10.141 1.00 52.66 211 ASN A O 1
ATOM 1725 N N . GLU A 1 212 ? -26.359 -15.247 -8.075 1.00 43.00 212 GLU A N 1
ATOM 1726 C CA . GLU A 1 212 ? -27.592 -15.627 -7.356 1.00 43.00 212 GLU A CA 1
ATOM 1727 C C . GLU A 1 212 ? -28.374 -14.398 -6.884 1.00 43.00 212 GLU A C 1
ATOM 1729 O O . GLU A 1 212 ? -27.736 -13.447 -6.377 1.00 43.00 212 GLU A O 1
#

Secondary structure (DSSP, 8-state):
-------------------------TT-TTT--HHHHHHHHHHHHHHHHT-HHHHHHHHHHHHHHHHHTT-----GGGGGT---EEEEEEE----TTT-HHHHHHHHHHHHHHHHHT-EEEEE-TT--HHHHHHHHHTT-EEP-S--TT----SSEEEEEETT--HHHHHHHHHHTTTGGGGGEEEEES-THHHHHHS-HHHHHHH-GGG--

Radius of gyration: 20.03 Å; Cα contacts (8 Å, |Δi|>4): 221; chains: 1; bounding box: 62×56×35 Å

Foldseek 3Di:
DDPDDDDDDDPPPDPPPPPPPDPPPPPPPVVQPLVVLLVLLVVLLVVVVPDPVLVVVVVVVQVVVCVLVVHDDDDPVCLVVDLQEAEEEEEALDESRPDSSSSNLLSSQLVCCVSSVHAAEYDDPRYDPSNQVSCVVSPHHYDPDPPLLLDFDDTAYEYHQAPPDPSNVVNNCVSQPDPRVSNYHYDYDDPVVCVVPDDPVRCCVPVVVVPD

Mean predicted aligned error: 11.37 Å

Sequence (212 aa):
MDGFTLVKYKKHSKLKRYNKEAHSYANNDDLVDIDVCKQQIIDCKVELSDSLFLKQLVALLLHSLSCVSRCCTFNEEDFVKNKDFKDIVSYGIGSLANSKTARYQFSLLLLLKEKLEVNTYLFDPILSLKEQLLIEELGVDVIQENEECKRKVSENTIFLMLHCGESLYNNLLWSNWGPSLRHIFLIGNSFSSYYTRLTSEVIKKKAWYINE

Organism: Hydra vulgaris (NCBI:txid6087)

Solvent-accessible surface area (backbone atoms only — not comparable to full-atom values): 12652 Å² total; per-residue (Å²): 136,74,91,75,77,84,78,80,80,78,82,76,89,62,84,73,70,74,75,82,73,72,78,76,73,81,85,56,77,91,74,65,57,60,66,61,40,50,50,53,27,51,53,38,29,59,59,42,71,76,30,67,64,50,57,50,53,50,53,51,53,53,53,53,49,38,66,72,70,75,51,97,76,87,56,85,76,54,54,83,73,60,70,68,53,54,38,37,39,36,40,43,57,60,38,56,83,83,27,74,66,19,22,40,55,50,22,48,51,53,52,49,34,68,74,61,72,38,50,41,36,37,38,46,96,72,52,49,72,70,54,45,52,51,40,42,74,74,69,30,45,65,53,89,67,88,62,66,50,43,68,68,56,91,52,31,30,38,36,42,30,69,66,52,55,72,68,40,56,50,31,30,51,61,54,21,62,67,83,39,46,81,26,60,44,79,47,53,67,66,71,70,54,52,67,76,72,44,53,73,67,57,42,50,70,77,48,52,82,72,79,117

Nearest PDB structures (foldseek):
  7jpo-assembly1_C  TM=2.983E-01  e=1.431E-01  Homo sapiens
  7tju-assembly1_G  TM=3.177E-01  e=8.223E-01  Saccharomyces cerevisiae
  3kia-assembly1_C  TM=5.231E-01  e=3.495E+00  synthetic construct
  5zr1-assembly1_C  TM=1.465E-01  e=3.989E-01  Saccharomyces cerevisiae S288C
  7jps-assembly1_C  TM=2.324E-01  e=1.503E+00  Homo sapiens